Protein AF-A0A1D6FF46-F1 (afdb_monomer)

InterPro domains:
  IPR001394 Peptidase C19, ubiquitin carboxyl-terminal hydrolase [PF00443] (35-174)
  IPR018200 Ubiquitin specific protease, conserved site [PS00972] (36-51)
  IPR028889 Ubiquitin specific protease UPS, catalytic domain [PS50235] (35-270)
  IPR038765 Papain-like cysteine peptidase superfamily [SSF54001] (31-264)
  IPR050185 Ubiquitin carboxyl-terminal hydrolase [PTHR21646] (29-244)

pLDDT: mean 86.03, std 15.08, range [31.55, 98.06]

Sequence (270 aa):
MTTAERELDANTNYDWNRIQESGKDAELLFGPGYTGLANLGNSCYMASIMQVMFSIHPFISRYFEKQSLKAAFATAPADPTVDLNMQLTKLAHGLLSGKYSAPAKEGQEGIRSRMFKSVITANHPEFSSMRQQDVLEFFLHLIDRVEKANPGDRELNPFSGFKFVVEERVQCPSGKVSYNKRSDNVLSLSIPLHEATNKEQLEAFNEKKAAMNLDGKEVSNEDIVRPRVPLEACLSSFSGPEEIPDFYSTALNSKTTVTKYAQFELYNLG

Radius of gyration: 24.19 Å; Cα contacts (8 Å, |Δi|>4): 338; chains: 1; bounding box: 65×64×61 Å

Structure (mmCIF, N/CA/C/O backbone):
data_AF-A0A1D6FF46-F1
#
_entry.id   AF-A0A1D6FF46-F1
#
loop_
_atom_site.group_PDB
_atom_site.id
_atom_site.type_symbol
_atom_site.label_atom_id
_atom_site.label_alt_id
_atom_site.label_comp_id
_atom_site.label_asym_id
_atom_site.label_entity_id
_atom_site.label_seq_id
_atom_site.pdbx_PDB_ins_code
_atom_site.Cartn_x
_atom_site.Cartn_y
_atom_site.Cartn_z
_atom_site.occupancy
_atom_site.B_iso_or_equiv
_atom_site.auth_seq_id
_atom_site.auth_comp_id
_atom_site.auth_asym_id
_atom_site.auth_atom_id
_atom_site.pdbx_PDB_model_num
ATOM 1 N N . MET A 1 1 ? 4.895 35.510 -7.489 1.00 46.78 1 MET A N 1
ATOM 2 C CA . MET A 1 1 ? 4.835 34.073 -7.185 1.00 46.78 1 MET A CA 1
ATOM 3 C C . MET A 1 1 ? 3.396 33.618 -7.356 1.00 46.78 1 MET A C 1
ATOM 5 O O . MET A 1 1 ? 2.524 34.129 -6.659 1.00 46.78 1 MET A O 1
ATOM 9 N N . THR A 1 2 ? 3.130 32.783 -8.352 1.00 51.66 2 THR A N 1
ATOM 10 C CA . THR A 1 2 ? 1.790 32.255 -8.651 1.00 51.66 2 THR A CA 1
ATOM 11 C C . THR A 1 2 ? 1.391 31.187 -7.625 1.00 51.66 2 THR A C 1
ATOM 13 O O . THR A 1 2 ? 2.240 30.644 -6.920 1.00 51.66 2 THR A O 1
ATOM 16 N N . THR A 1 3 ? 0.099 30.877 -7.503 1.00 58.59 3 THR A N 1
ATOM 17 C CA . THR A 1 3 ? -0.383 29.782 -6.638 1.00 58.59 3 THR A CA 1
ATOM 18 C C . THR A 1 3 ? 0.251 28.443 -7.013 1.00 58.59 3 THR A C 1
ATOM 20 O O . THR A 1 3 ? 0.643 27.699 -6.125 1.00 58.59 3 THR A O 1
ATOM 23 N N . ALA A 1 4 ? 0.466 28.197 -8.307 1.00 46.75 4 ALA A N 1
ATOM 24 C CA . ALA A 1 4 ? 1.165 27.015 -8.803 1.00 46.75 4 ALA A CA 1
ATOM 25 C C . ALA A 1 4 ? 2.644 26.974 -8.381 1.00 46.75 4 ALA A C 1
ATOM 27 O O . ALA A 1 4 ? 3.143 25.918 -8.013 1.00 46.75 4 ALA A O 1
ATOM 28 N N . GLU A 1 5 ? 3.344 28.113 -8.386 1.00 44.88 5 GLU A N 1
ATOM 29 C CA . GLU A 1 5 ? 4.721 28.193 -7.876 1.00 44.88 5 GLU A CA 1
ATOM 30 C C . GLU A 1 5 ? 4.771 27.953 -6.366 1.00 44.88 5 GLU A C 1
ATOM 32 O O . GLU A 1 5 ? 5.649 27.240 -5.908 1.00 44.88 5 GLU A O 1
ATOM 37 N N . ARG A 1 6 ? 3.804 28.469 -5.596 1.00 46.47 6 ARG A N 1
ATOM 38 C CA . ARG A 1 6 ? 3.704 28.197 -4.152 1.00 46.47 6 ARG A CA 1
ATOM 39 C C . ARG A 1 6 ? 3.364 26.745 -3.840 1.00 46.47 6 ARG A C 1
ATOM 41 O O . ARG A 1 6 ? 3.891 26.213 -2.878 1.00 46.47 6 ARG A O 1
ATOM 48 N N . GLU A 1 7 ? 2.506 26.108 -4.628 1.00 53.62 7 GLU A N 1
ATOM 49 C CA . GLU A 1 7 ? 2.178 24.685 -4.482 1.00 53.62 7 GLU A CA 1
ATOM 50 C C . GLU A 1 7 ? 3.349 23.789 -4.889 1.00 53.62 7 GLU A C 1
ATOM 52 O O . GLU A 1 7 ? 3.578 22.761 -4.258 1.00 53.62 7 GLU A O 1
ATOM 57 N N . LEU A 1 8 ? 4.111 24.177 -5.916 1.00 46.38 8 LEU A N 1
ATOM 58 C CA . LEU A 1 8 ? 5.320 23.472 -6.329 1.00 46.38 8 LEU A CA 1
ATOM 59 C C . LEU A 1 8 ? 6.426 23.627 -5.282 1.00 46.38 8 LEU A C 1
ATOM 61 O O . LEU A 1 8 ? 7.057 22.640 -4.927 1.00 46.38 8 LEU A O 1
ATOM 65 N N . ASP A 1 9 ? 6.634 24.837 -4.767 1.00 47.09 9 ASP A N 1
ATOM 66 C CA . ASP A 1 9 ? 7.648 25.144 -3.756 1.00 47.09 9 ASP A CA 1
ATOM 67 C C . ASP A 1 9 ? 7.274 24.546 -2.392 1.00 47.09 9 ASP A C 1
ATOM 69 O O . ASP A 1 9 ? 8.129 23.988 -1.711 1.00 47.09 9 ASP A O 1
ATOM 73 N N . ALA A 1 10 ? 5.980 24.529 -2.045 1.00 50.00 10 ALA A N 1
ATOM 74 C CA . ALA A 1 10 ? 5.463 23.748 -0.928 1.00 50.00 10 ALA A CA 1
ATOM 75 C C . ALA A 1 10 ? 5.705 22.256 -1.174 1.00 50.00 10 ALA A C 1
ATOM 77 O O . ALA A 1 10 ? 6.407 21.639 -0.400 1.00 50.00 10 ALA A O 1
ATOM 78 N N . ASN A 1 11 ? 5.256 21.653 -2.272 1.00 54.03 11 ASN A N 1
ATOM 79 C CA . ASN A 1 11 ? 5.486 20.221 -2.508 1.00 54.03 11 ASN A CA 1
ATOM 80 C C . ASN A 1 11 ? 6.970 19.826 -2.593 1.00 54.03 11 ASN A C 1
ATOM 82 O O . ASN A 1 11 ? 7.316 18.700 -2.251 1.00 54.03 11 ASN A O 1
ATOM 86 N N . THR A 1 12 ? 7.840 20.721 -3.063 1.00 46.19 12 THR A N 1
ATOM 87 C CA . THR A 1 12 ? 9.276 20.451 -3.178 1.00 46.19 12 THR A CA 1
ATOM 88 C C . THR A 1 12 ? 9.952 20.631 -1.819 1.00 46.19 12 THR A C 1
ATOM 90 O O . THR A 1 12 ? 10.581 19.703 -1.338 1.00 46.19 12 THR A O 1
ATOM 93 N N . ASN A 1 13 ? 9.770 21.754 -1.124 1.00 48.06 13 ASN A N 1
ATOM 94 C CA . ASN A 1 13 ? 10.490 22.020 0.130 1.00 48.06 13 ASN A CA 1
ATOM 95 C C . ASN A 1 13 ? 9.806 21.444 1.386 1.00 48.06 13 ASN A C 1
ATOM 97 O O . ASN A 1 13 ? 10.479 21.188 2.384 1.00 48.06 13 ASN A O 1
ATOM 101 N N . TYR A 1 14 ? 8.487 21.227 1.362 1.00 46.53 14 TYR A N 1
ATOM 102 C CA . TYR A 1 14 ? 7.709 20.713 2.501 1.00 46.53 14 TYR A CA 1
ATOM 103 C C . TYR A 1 14 ? 7.874 19.199 2.698 1.00 46.53 14 TYR A C 1
ATOM 105 O O . TYR A 1 14 ? 7.753 18.729 3.827 1.00 46.53 14 TYR A O 1
ATOM 113 N N . ASP A 1 15 ? 8.163 18.436 1.633 1.00 45.50 15 ASP A N 1
ATOM 114 C CA . ASP A 1 15 ? 8.245 16.967 1.703 1.00 45.50 15 ASP A CA 1
ATOM 115 C C . ASP A 1 15 ? 9.682 16.464 1.949 1.00 45.50 15 ASP A C 1
ATOM 117 O O . ASP A 1 15 ? 9.884 15.527 2.722 1.00 45.50 15 ASP A O 1
ATOM 121 N N . TRP A 1 16 ? 10.716 17.125 1.406 1.00 43.84 16 TRP A N 1
ATOM 122 C CA . TRP A 1 16 ? 12.105 16.666 1.586 1.00 43.84 16 TRP A CA 1
ATOM 123 C C . TRP A 1 16 ? 12.614 16.816 3.027 1.00 43.84 16 TRP A C 1
ATOM 125 O O . TRP A 1 16 ? 13.153 15.857 3.570 1.00 43.84 16 TRP A O 1
ATOM 135 N N . ASN A 1 17 ? 12.341 17.944 3.696 1.00 40.72 17 ASN A N 1
ATOM 136 C CA . ASN A 1 17 ? 12.717 18.156 5.107 1.00 40.72 17 ASN A CA 1
ATOM 137 C C . ASN A 1 17 ? 11.888 17.325 6.105 1.00 40.72 17 ASN A C 1
ATOM 139 O O . ASN A 1 17 ? 12.236 17.246 7.281 1.00 40.72 17 ASN A O 1
ATOM 143 N N . ARG A 1 18 ? 10.759 16.757 5.659 1.00 43.69 18 ARG A N 1
ATOM 144 C CA . ARG A 1 18 ? 9.858 15.929 6.473 1.00 43.69 18 ARG A CA 1
ATOM 145 C C . ARG A 1 18 ? 10.169 14.433 6.339 1.00 43.69 18 ARG A C 1
ATOM 147 O O . ARG A 1 18 ? 9.869 13.680 7.263 1.00 43.69 18 ARG A O 1
ATOM 154 N N . ILE A 1 19 ? 10.729 14.012 5.200 1.00 47.72 19 ILE A N 1
ATOM 155 C CA . ILE A 1 19 ? 11.130 12.623 4.918 1.00 47.72 19 ILE A CA 1
ATOM 156 C C . ILE A 1 19 ? 12.598 12.379 5.282 1.00 47.72 19 ILE A C 1
ATOM 158 O O . ILE A 1 19 ? 12.918 11.318 5.816 1.00 47.72 19 ILE A O 1
ATOM 162 N N . GLN A 1 20 ? 13.492 13.338 5.029 1.00 45.88 20 GLN A N 1
ATOM 163 C CA . GLN A 1 20 ? 14.827 13.298 5.618 1.00 45.88 20 GLN A CA 1
ATOM 164 C C . GLN A 1 20 ? 14.702 13.651 7.097 1.00 45.88 20 GLN A C 1
ATOM 166 O O . GLN A 1 20 ? 14.022 14.612 7.451 1.00 45.88 20 GLN A O 1
ATOM 171 N N . GLU A 1 21 ? 15.332 12.857 7.965 1.00 48.97 21 GLU A N 1
ATOM 172 C CA . GLU A 1 21 ? 15.517 13.218 9.368 1.00 48.97 21 GLU A CA 1
ATOM 173 C C . GLU A 1 21 ? 16.024 14.663 9.412 1.00 48.97 21 GLU A C 1
ATOM 175 O O . GLU A 1 21 ? 17.097 14.952 8.882 1.00 48.97 21 GLU A O 1
ATOM 180 N N . SER A 1 22 ? 15.223 15.577 9.963 1.00 46.44 22 SER A N 1
ATOM 181 C CA . SER A 1 22 ? 15.509 17.011 9.981 1.00 46.44 22 SER A CA 1
ATOM 182 C C . SER A 1 22 ? 16.970 17.261 10.378 1.00 46.44 22 SER A C 1
ATOM 184 O O . SER A 1 22 ? 17.361 16.973 11.511 1.00 46.44 22 SER A O 1
ATOM 186 N N . GLY A 1 23 ? 17.777 17.763 9.438 1.00 51.84 23 GLY A N 1
ATOM 187 C CA . GLY A 1 23 ? 19.180 18.113 9.671 1.00 51.84 23 GLY A CA 1
ATOM 188 C C . GLY A 1 23 ? 20.222 17.006 9.458 1.00 51.84 23 GLY A C 1
ATOM 189 O O . GLY A 1 23 ? 21.372 17.220 9.841 1.00 51.84 23 GLY A O 1
ATOM 190 N N . LYS A 1 24 ? 19.880 15.853 8.861 1.00 55.72 24 LYS A N 1
ATOM 191 C CA . LYS A 1 24 ? 20.880 14.856 8.438 1.00 55.72 24 LYS A CA 1
ATOM 192 C C . LYS A 1 24 ? 20.961 14.723 6.920 1.00 55.72 24 LYS A C 1
ATOM 194 O O . LYS A 1 24 ? 19.973 14.401 6.263 1.00 55.72 24 LYS A O 1
ATOM 199 N N . ASP A 1 25 ? 22.170 14.883 6.390 1.00 59.81 25 ASP A N 1
ATOM 200 C CA . ASP A 1 25 ? 22.493 14.505 5.017 1.00 59.81 25 ASP A CA 1
ATOM 201 C C . ASP A 1 25 ? 22.392 12.979 4.894 1.00 59.81 25 ASP A C 1
ATOM 203 O O . ASP A 1 25 ? 23.188 12.236 5.472 1.00 59.81 25 ASP A O 1
ATOM 207 N N . ALA A 1 26 ? 21.370 12.498 4.186 1.00 65.88 26 ALA A N 1
ATOM 208 C CA . ALA A 1 26 ? 21.217 11.075 3.916 1.00 65.88 26 ALA A CA 1
ATOM 209 C C . ALA A 1 26 ? 22.346 10.587 2.994 1.00 65.88 26 ALA A C 1
ATOM 211 O O . ALA A 1 26 ? 22.684 11.243 2.006 1.00 65.88 26 ALA A O 1
ATOM 212 N N . GLU A 1 27 ? 22.906 9.414 3.291 1.00 78.50 27 GLU A N 1
ATOM 213 C CA . GLU A 1 27 ? 23.877 8.778 2.404 1.00 78.50 27 GLU A CA 1
ATOM 214 C C . GLU A 1 27 ? 23.197 8.396 1.082 1.00 78.50 27 GLU A C 1
ATOM 216 O O . GLU A 1 27 ? 22.172 7.710 1.060 1.00 78.50 27 GLU A O 1
ATOM 221 N N . LEU A 1 28 ? 23.761 8.861 -0.035 1.00 82.44 28 LEU A N 1
ATOM 222 C CA . LEU A 1 28 ? 23.238 8.552 -1.361 1.00 82.44 28 LEU A CA 1
ATOM 223 C C . LEU A 1 28 ? 23.534 7.091 -1.709 1.00 82.44 28 LEU A C 1
ATOM 225 O O . LEU A 1 28 ? 24.691 6.703 -1.875 1.00 82.44 28 LEU A O 1
ATOM 229 N N . LEU A 1 29 ? 22.475 6.298 -1.860 1.00 87.94 29 LEU A N 1
ATOM 230 C CA . LEU A 1 29 ? 22.564 4.905 -2.284 1.00 87.94 29 LEU A CA 1
ATOM 231 C C . LEU A 1 29 ? 22.423 4.788 -3.801 1.00 87.94 29 LEU A C 1
ATOM 233 O O . LEU A 1 29 ? 21.605 5.466 -4.422 1.00 87.94 29 LEU A O 1
ATOM 237 N N . PHE A 1 30 ? 23.214 3.889 -4.383 1.00 91.00 30 PHE A N 1
ATOM 238 C CA . PHE A 1 30 ? 23.264 3.643 -5.819 1.00 91.00 30 PHE A CA 1
ATOM 239 C C . PHE A 1 30 ? 23.241 2.145 -6.122 1.00 91.00 30 PHE A C 1
ATOM 241 O O . PHE A 1 30 ? 23.673 1.322 -5.316 1.00 91.00 30 PHE A O 1
ATOM 248 N N . GLY A 1 31 ? 22.791 1.793 -7.323 1.00 92.19 31 GLY A N 1
ATOM 249 C CA . GLY A 1 31 ? 22.826 0.432 -7.850 1.00 92.19 31 GLY A CA 1
ATOM 250 C C . GLY A 1 31 ? 21.460 -0.263 -7.934 1.00 92.19 31 GLY A C 1
ATOM 251 O O . GLY A 1 31 ? 20.410 0.386 -7.880 1.00 92.19 31 GLY A O 1
ATOM 252 N N . PRO A 1 32 ? 21.459 -1.590 -8.154 1.00 95.19 32 PRO A N 1
ATOM 253 C CA . PRO A 1 32 ? 20.243 -2.390 -8.299 1.00 95.19 32 PRO A CA 1
ATOM 254 C C . PRO A 1 32 ? 19.281 -2.212 -7.121 1.00 95.19 32 PRO A C 1
ATOM 256 O O . PRO A 1 32 ? 19.686 -2.339 -5.972 1.00 95.19 32 PRO A O 1
ATOM 259 N N . GLY A 1 33 ? 18.013 -1.906 -7.406 1.00 94.75 33 GLY A N 1
ATOM 260 C CA . GLY A 1 33 ? 16.979 -1.697 -6.384 1.00 94.75 33 GLY A CA 1
ATOM 261 C C . GLY A 1 33 ? 16.985 -0.319 -5.715 1.00 94.75 33 GLY A C 1
ATOM 262 O O . GLY A 1 33 ? 16.015 0.027 -5.053 1.00 94.75 33 GLY A O 1
ATOM 263 N N . TYR A 1 34 ? 18.004 0.509 -5.949 1.00 93.88 34 TYR A N 1
ATOM 264 C CA . TYR A 1 34 ? 18.117 1.853 -5.372 1.00 93.88 34 TYR A CA 1
ATOM 265 C C . TYR A 1 34 ? 17.726 2.940 -6.366 1.00 93.88 34 TYR A C 1
ATOM 267 O O . TYR A 1 34 ? 18.359 3.989 -6.422 1.00 93.88 34 TYR A O 1
ATOM 275 N N . THR A 1 35 ? 16.734 2.689 -7.224 1.00 95.06 35 THR A N 1
ATOM 276 C CA . THR A 1 35 ? 16.311 3.692 -8.203 1.00 95.06 35 THR A CA 1
ATOM 277 C C . THR A 1 35 ? 15.163 4.550 -7.694 1.00 95.06 35 THR A C 1
ATOM 279 O O . THR A 1 35 ? 14.065 4.044 -7.474 1.00 95.06 35 THR A O 1
ATOM 282 N N . GLY A 1 36 ? 15.383 5.861 -7.577 1.00 92.94 36 GLY A N 1
ATOM 283 C CA . GLY A 1 36 ? 14.339 6.831 -7.245 1.00 92.94 36 GLY A CA 1
ATOM 284 C C . GLY A 1 36 ? 13.240 6.962 -8.312 1.00 92.94 36 GLY A C 1
ATOM 285 O O . GLY A 1 36 ? 13.446 6.698 -9.500 1.00 92.94 36 GLY A O 1
ATOM 286 N N . LEU A 1 37 ? 12.060 7.427 -7.890 1.00 94.00 37 LEU A N 1
ATOM 287 C CA . LEU A 1 37 ? 10.947 7.781 -8.775 1.00 94.00 37 LEU A CA 1
ATOM 288 C C . LEU A 1 37 ? 10.750 9.293 -8.771 1.00 94.00 37 LEU A C 1
ATOM 290 O O . LEU A 1 37 ? 10.471 9.886 -7.732 1.00 94.00 37 LEU A O 1
ATOM 294 N N . ALA A 1 38 ? 10.865 9.909 -9.945 1.00 91.12 38 ALA A N 1
ATOM 295 C CA . ALA A 1 38 ? 10.670 11.344 -10.086 1.00 91.12 38 ALA A CA 1
ATOM 296 C C . ALA A 1 38 ? 9.192 11.714 -9.876 1.00 91.12 38 ALA A C 1
ATOM 298 O O . ALA A 1 38 ? 8.300 11.079 -10.448 1.00 91.12 38 ALA A O 1
ATOM 299 N N . ASN A 1 39 ? 8.930 12.775 -9.107 1.00 89.06 39 ASN A N 1
ATOM 300 C CA . ASN A 1 39 ? 7.577 13.290 -8.899 1.00 89.06 39 ASN A CA 1
ATOM 301 C C . ASN A 1 39 ? 6.975 13.792 -10.229 1.00 89.06 39 ASN A C 1
ATOM 303 O O . ASN A 1 39 ? 7.592 14.562 -10.964 1.00 89.06 39 ASN A O 1
ATOM 307 N N . LEU A 1 40 ? 5.755 13.354 -10.545 1.00 86.94 40 LEU A N 1
ATOM 308 C CA . LEU A 1 40 ? 5.014 13.674 -11.772 1.00 86.94 40 LEU A CA 1
ATOM 309 C C . LEU A 1 40 ? 3.831 14.624 -11.508 1.00 86.94 40 LEU A C 1
ATOM 311 O O . LEU A 1 40 ? 2.856 14.609 -12.265 1.00 86.94 40 LEU A O 1
ATOM 315 N N . GLY A 1 41 ? 3.899 15.395 -10.420 1.00 83.00 41 GLY A N 1
ATOM 316 C CA . GLY A 1 41 ? 2.804 16.210 -9.898 1.00 83.00 41 GLY A CA 1
ATOM 317 C C . GLY A 1 41 ? 1.921 15.386 -8.963 1.00 83.00 41 GLY A C 1
ATOM 318 O O . GLY A 1 41 ? 1.167 14.526 -9.428 1.00 83.00 41 GLY A O 1
ATOM 319 N N . ASN A 1 42 ? 2.062 15.634 -7.655 1.00 84.44 42 ASN A N 1
ATOM 320 C CA . ASN A 1 42 ? 1.352 14.950 -6.568 1.00 84.44 42 ASN A CA 1
ATOM 321 C C . ASN A 1 42 ? 1.374 13.412 -6.669 1.00 84.44 42 ASN A C 1
ATOM 323 O O . ASN A 1 42 ? 0.417 12.757 -6.281 1.00 84.44 42 ASN A O 1
ATOM 327 N N . SER A 1 43 ? 2.447 12.811 -7.199 1.00 88.56 43 SER A N 1
ATOM 328 C CA . SER A 1 43 ? 2.520 11.360 -7.438 1.00 88.56 43 SER A CA 1
ATOM 329 C C . SER A 1 43 ? 3.267 10.584 -6.350 1.00 88.56 43 SER A C 1
ATOM 331 O O . SER A 1 43 ? 3.679 9.450 -6.597 1.00 88.56 43 SER A O 1
ATOM 333 N N . CYS A 1 44 ? 3.492 11.182 -5.177 1.00 90.56 44 CYS A N 1
ATOM 334 C CA . CYS A 1 44 ? 4.220 10.547 -4.077 1.00 90.56 44 CYS A CA 1
ATOM 335 C C . CYS A 1 44 ? 3.519 9.271 -3.590 1.00 90.56 44 CYS A C 1
ATOM 337 O O . CYS A 1 44 ? 4.184 8.253 -3.455 1.00 90.56 44 CYS A O 1
ATOM 339 N N . TYR A 1 45 ? 2.185 9.270 -3.469 1.00 90.50 45 TYR A N 1
ATOM 340 C CA . TYR A 1 45 ? 1.404 8.087 -3.075 1.00 90.50 45 TYR A CA 1
ATOM 341 C C . TYR A 1 45 ? 1.696 6.860 -3.958 1.00 90.50 45 TYR A C 1
ATOM 343 O O . TYR A 1 45 ? 1.916 5.751 -3.471 1.00 90.50 45 TYR A O 1
ATOM 351 N N . MET A 1 46 ? 1.773 7.082 -5.272 1.00 93.50 46 MET A N 1
ATOM 352 C CA . MET A 1 46 ? 2.087 6.060 -6.264 1.00 93.50 46 MET A CA 1
ATOM 353 C C . MET A 1 46 ? 3.548 5.640 -6.166 1.00 93.50 46 MET A C 1
ATOM 355 O O . MET A 1 46 ? 3.841 4.450 -6.192 1.00 93.50 46 MET A O 1
ATOM 359 N N . ALA A 1 47 ? 4.467 6.602 -6.050 1.00 94.06 47 ALA A N 1
ATOM 360 C CA . ALA A 1 47 ? 5.887 6.306 -5.919 1.00 94.06 47 ALA A CA 1
ATOM 361 C C . ALA A 1 47 ? 6.163 5.442 -4.680 1.00 94.06 47 ALA A C 1
ATOM 363 O O . ALA A 1 47 ? 6.821 4.413 -4.805 1.00 94.06 47 ALA A O 1
ATOM 364 N N . SER A 1 48 ? 5.596 5.799 -3.524 1.00 94.00 48 SER A N 1
ATOM 365 C CA . SER A 1 48 ? 5.734 5.053 -2.271 1.00 94.00 48 SER A CA 1
ATOM 366 C C . SER A 1 48 ? 5.228 3.616 -2.400 1.00 94.00 48 SER A C 1
ATOM 368 O O . SER A 1 48 ? 5.959 2.687 -2.063 1.00 94.00 48 SER A O 1
ATOM 370 N N . ILE A 1 49 ? 4.028 3.405 -2.955 1.00 96.19 49 ILE A N 1
ATOM 371 C CA . ILE A 1 49 ? 3.498 2.047 -3.158 1.00 96.19 49 ILE A CA 1
ATOM 372 C C . ILE A 1 49 ? 4.344 1.261 -4.150 1.00 96.19 49 ILE A C 1
ATOM 374 O O . ILE A 1 49 ? 4.690 0.118 -3.868 1.00 96.19 49 ILE A O 1
ATOM 378 N N . MET A 1 50 ? 4.728 1.849 -5.285 1.00 97.44 50 MET A N 1
ATOM 379 C CA . MET A 1 50 ? 5.502 1.115 -6.287 1.00 97.44 50 MET A CA 1
ATOM 380 C C . MET A 1 50 ? 6.904 0.739 -5.790 1.00 97.44 50 MET A C 1
ATOM 382 O O . MET A 1 50 ? 7.367 -0.348 -6.128 1.00 97.44 50 MET A O 1
ATOM 386 N N . GLN A 1 51 ? 7.553 1.569 -4.962 1.00 96.50 51 GLN A N 1
ATOM 387 C CA . GLN A 1 51 ? 8.819 1.197 -4.313 1.00 96.50 51 GLN A CA 1
ATOM 388 C C . GLN A 1 51 ? 8.646 -0.018 -3.389 1.00 96.50 51 GLN A C 1
ATOM 390 O O . GLN A 1 51 ? 9.432 -0.963 -3.458 1.00 96.50 51 GLN A O 1
ATOM 395 N N . VAL A 1 52 ? 7.585 -0.046 -2.569 1.00 96.88 52 VAL A N 1
ATOM 396 C CA . VAL A 1 52 ? 7.294 -1.189 -1.683 1.00 96.88 52 VAL A CA 1
ATOM 397 C C . VAL A 1 52 ? 6.952 -2.441 -2.494 1.00 96.88 52 VAL A C 1
ATOM 399 O O . VAL A 1 52 ? 7.497 -3.511 -2.233 1.00 96.88 52 VAL A O 1
ATOM 402 N N . MET A 1 53 ? 6.099 -2.319 -3.516 1.00 96.81 53 MET A N 1
ATOM 403 C CA . MET A 1 53 ? 5.710 -3.448 -4.366 1.00 96.81 53 MET A CA 1
ATOM 404 C C . MET A 1 53 ? 6.920 -4.055 -5.078 1.00 96.81 53 MET A C 1
ATOM 406 O O . MET A 1 53 ? 7.078 -5.267 -5.073 1.00 96.81 53 MET A O 1
ATOM 410 N N . PHE A 1 54 ? 7.836 -3.255 -5.628 1.00 97.44 54 PHE A N 1
ATOM 411 C CA . PHE A 1 54 ? 9.048 -3.795 -6.256 1.00 97.44 54 PHE A CA 1
ATOM 412 C C . PHE A 1 54 ? 10.155 -4.188 -5.272 1.00 97.44 54 PHE A C 1
ATOM 414 O O . PHE A 1 54 ? 11.200 -4.653 -5.711 1.00 97.44 54 PHE A O 1
ATOM 421 N N . SER A 1 55 ? 9.913 -4.092 -3.964 1.00 96.38 55 SER A N 1
ATOM 422 C CA . SER A 1 55 ? 10.795 -4.644 -2.928 1.00 96.38 55 SER A CA 1
ATOM 423 C C . SER A 1 55 ? 10.368 -6.040 -2.452 1.00 96.38 55 SER A C 1
ATOM 425 O O . SER A 1 55 ? 11.115 -6.693 -1.728 1.00 96.38 55 SER A O 1
ATOM 427 N N . ILE A 1 56 ? 9.184 -6.527 -2.852 1.00 94.69 56 ILE A N 1
ATOM 428 C CA . ILE A 1 56 ? 8.690 -7.858 -2.472 1.00 94.69 56 ILE A CA 1
ATOM 429 C C . ILE A 1 56 ? 8.905 -8.893 -3.582 1.00 94.69 56 ILE A C 1
ATOM 431 O O . ILE A 1 56 ? 8.713 -8.628 -4.773 1.00 94.69 56 ILE A O 1
ATOM 435 N N . HIS A 1 57 ? 9.255 -10.119 -3.183 1.00 94.19 57 HIS A N 1
ATOM 436 C CA . HIS A 1 57 ? 9.618 -11.194 -4.110 1.00 94.19 57 HIS A CA 1
ATOM 437 C C . HIS A 1 57 ? 8.558 -11.468 -5.200 1.00 94.19 57 HIS A C 1
ATOM 439 O O . HIS A 1 57 ? 8.959 -11.584 -6.360 1.00 94.19 57 HIS A O 1
ATOM 445 N N . PRO A 1 58 ? 7.237 -11.545 -4.930 1.00 93.69 58 PRO A N 1
ATOM 446 C CA . PRO A 1 58 ? 6.262 -11.870 -5.977 1.00 93.69 58 PRO A CA 1
ATOM 447 C C . PRO A 1 58 ? 6.291 -10.904 -7.170 1.00 93.69 58 PRO A C 1
ATOM 449 O O . PRO A 1 58 ? 6.277 -11.335 -8.323 1.00 93.69 58 PRO A O 1
ATOM 452 N N . PHE A 1 59 ? 6.406 -9.601 -6.909 1.00 95.75 59 PHE A N 1
ATOM 453 C CA . PHE A 1 59 ? 6.501 -8.572 -7.948 1.00 95.75 59 PHE A CA 1
ATOM 454 C C . PHE A 1 59 ? 7.833 -8.622 -8.691 1.00 95.75 59 PHE A C 1
ATOM 456 O O . PHE A 1 59 ? 7.845 -8.563 -9.923 1.00 95.75 59 PHE A O 1
ATOM 463 N N . ILE A 1 60 ? 8.940 -8.764 -7.954 1.00 96.12 60 ILE A N 1
ATOM 464 C CA . ILE A 1 60 ? 10.281 -8.907 -8.534 1.00 96.12 60 ILE A CA 1
ATOM 465 C C . ILE A 1 60 ? 10.305 -10.119 -9.474 1.00 96.12 60 ILE A C 1
ATOM 467 O O . ILE A 1 60 ? 10.678 -10.008 -10.643 1.00 96.12 60 ILE A O 1
ATOM 471 N N . SER A 1 61 ? 9.812 -11.265 -9.012 1.00 94.88 61 SER A N 1
ATOM 472 C CA . SER A 1 61 ? 9.831 -12.491 -9.801 1.00 94.88 61 SER A CA 1
ATOM 473 C C . SER A 1 61 ? 8.971 -12.374 -11.053 1.00 94.88 61 SER A C 1
ATOM 475 O O . SER A 1 61 ? 9.424 -12.692 -12.151 1.00 94.88 61 SER A O 1
ATOM 477 N N . ARG A 1 62 ? 7.746 -11.853 -10.916 1.00 93.69 62 ARG A N 1
ATOM 478 C CA . ARG A 1 62 ? 6.787 -11.741 -12.021 1.00 93.69 62 ARG A CA 1
ATOM 479 C C . ARG A 1 62 ? 7.224 -10.765 -13.111 1.00 93.69 62 ARG A C 1
ATOM 481 O O . ARG A 1 62 ? 7.056 -11.076 -14.292 1.00 93.69 62 ARG A O 1
ATOM 488 N N . TYR A 1 63 ? 7.707 -9.582 -12.733 1.00 96.12 63 TYR A N 1
ATOM 489 C CA . TYR A 1 6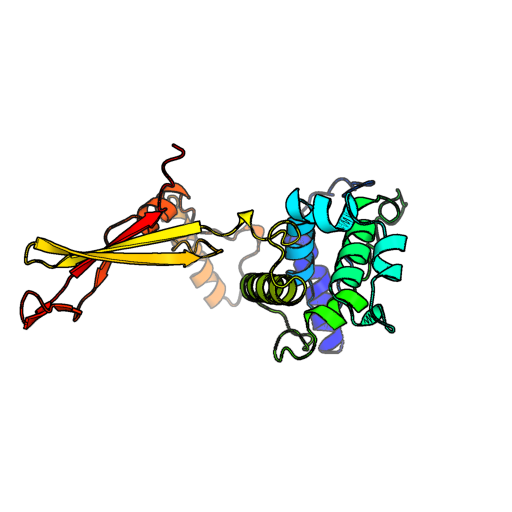3 ? 7.916 -8.471 -13.668 1.00 96.12 63 TYR A CA 1
ATOM 490 C C . TYR A 1 63 ? 9.386 -8.196 -13.999 1.00 96.12 63 TYR A C 1
ATOM 492 O O . TYR A 1 63 ? 9.638 -7.435 -14.932 1.00 96.12 63 TYR A O 1
ATOM 500 N N . PHE A 1 64 ? 10.341 -8.801 -13.286 1.00 96.75 64 PHE A N 1
ATOM 501 C CA . PHE A 1 64 ? 11.774 -8.610 -13.525 1.00 96.75 64 PHE A CA 1
ATOM 502 C C . PHE A 1 64 ? 12.510 -9.920 -13.837 1.00 96.75 64 PHE A C 1
ATOM 504 O O . PHE A 1 64 ? 13.097 -10.028 -14.911 1.00 96.75 64 PHE A O 1
ATOM 511 N N . GLU A 1 65 ? 12.444 -10.930 -12.961 1.00 95.75 65 GLU A N 1
ATOM 512 C CA . GLU A 1 65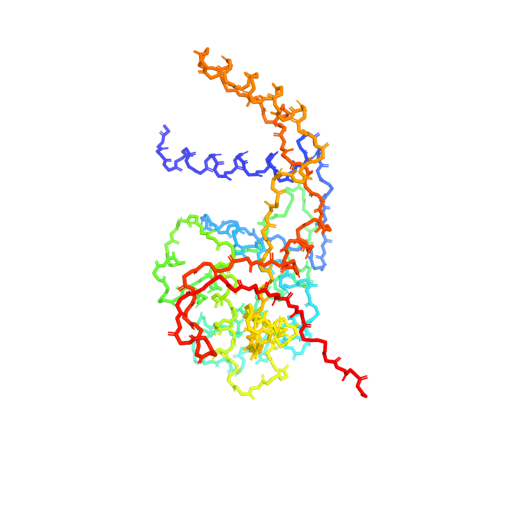 ? 13.228 -12.172 -13.118 1.00 95.75 65 GLU A CA 1
ATOM 513 C C . GLU A 1 65 ? 12.675 -13.094 -14.212 1.00 95.75 65 GLU A C 1
ATOM 515 O O . GLU A 1 65 ? 13.402 -13.514 -15.111 1.00 95.75 65 GLU A O 1
ATOM 520 N N . LYS A 1 66 ? 11.372 -13.405 -14.155 1.00 93.81 66 LYS A N 1
ATOM 521 C CA . LYS A 1 66 ? 10.704 -14.314 -15.104 1.00 93.81 66 LYS A CA 1
ATOM 522 C C . LYS A 1 66 ? 10.299 -13.621 -16.404 1.00 93.81 66 LYS A C 1
ATOM 524 O O . LYS A 1 66 ? 9.926 -14.286 -17.367 1.00 93.81 66 LYS A O 1
ATOM 529 N N . GLN A 1 67 ? 10.362 -12.291 -16.444 1.00 92.75 67 GLN A N 1
ATOM 530 C CA . GLN A 1 67 ? 9.883 -11.490 -17.563 1.00 92.75 67 GLN A CA 1
ATOM 531 C C . GLN A 1 67 ? 10.958 -10.506 -18.034 1.00 92.75 67 GLN A C 1
ATOM 533 O O . GLN A 1 67 ? 11.203 -9.464 -17.425 1.00 92.75 67 GLN A O 1
ATOM 538 N N . SER A 1 68 ? 11.561 -10.801 -19.188 1.00 96.00 68 SER A N 1
ATOM 539 C CA . SER A 1 68 ? 12.438 -9.842 -19.867 1.00 96.00 68 SER A CA 1
ATOM 540 C C . SER A 1 68 ? 11.631 -8.763 -20.598 1.00 96.00 68 SER A C 1
ATOM 542 O O . SER A 1 68 ? 10.525 -9.022 -21.082 1.00 96.00 68 SER A O 1
ATOM 544 N N . LEU A 1 69 ? 12.222 -7.573 -20.768 1.00 95.12 69 LEU A N 1
ATOM 545 C CA . LEU A 1 69 ? 11.630 -6.485 -21.561 1.00 95.12 69 LEU A CA 1
ATOM 546 C C . LEU A 1 69 ? 11.302 -6.916 -22.996 1.00 95.12 69 LEU A C 1
ATOM 548 O O . LEU A 1 69 ? 10.250 -6.564 -23.518 1.00 95.12 69 LEU A O 1
ATOM 552 N N . LYS A 1 70 ? 12.187 -7.702 -23.627 1.00 95.75 70 LYS A N 1
ATOM 553 C CA . LYS A 1 70 ? 11.990 -8.195 -24.998 1.00 95.75 70 LYS A CA 1
ATOM 554 C C . LYS A 1 70 ? 10.789 -9.136 -25.084 1.00 95.75 70 LYS A C 1
ATOM 556 O O . LYS A 1 70 ? 9.993 -9.008 -26.007 1.00 95.75 70 LYS A O 1
ATOM 561 N N . ALA A 1 71 ? 10.663 -10.060 -24.131 1.00 94.44 71 ALA A N 1
ATOM 562 C CA . ALA A 1 71 ? 9.536 -10.985 -24.086 1.00 94.44 71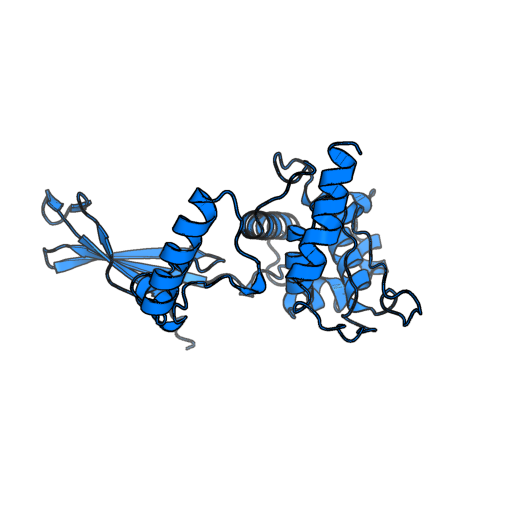 ALA A CA 1
ATOM 563 C C . ALA A 1 71 ? 8.219 -10.246 -23.814 1.00 94.44 71 ALA A C 1
ATOM 565 O O . ALA A 1 71 ? 7.253 -10.481 -24.527 1.00 94.44 71 ALA A O 1
ATOM 566 N N . ALA A 1 72 ? 8.201 -9.310 -22.855 1.00 93.62 72 ALA A N 1
ATOM 567 C CA . ALA A 1 72 ? 7.001 -8.531 -22.539 1.00 93.62 72 ALA A CA 1
ATOM 568 C C . ALA A 1 72 ? 6.531 -7.693 -23.735 1.00 93.62 72 ALA A C 1
ATOM 570 O O . ALA A 1 72 ? 5.347 -7.676 -24.053 1.00 93.62 72 ALA A O 1
ATOM 571 N N . PHE A 1 73 ? 7.469 -7.058 -24.444 1.00 94.31 73 PHE A N 1
ATOM 572 C CA . PHE A 1 73 ? 7.163 -6.281 -25.642 1.00 94.31 73 PHE A CA 1
ATOM 573 C C . PHE A 1 73 ? 6.612 -7.151 -26.779 1.00 94.31 73 PHE A C 1
ATOM 575 O O . PHE A 1 73 ? 5.711 -6.723 -27.488 1.00 94.31 73 PHE A O 1
ATOM 582 N N . ALA A 1 74 ? 7.127 -8.372 -26.949 1.00 94.44 74 ALA A N 1
ATOM 583 C CA . ALA A 1 74 ? 6.653 -9.295 -27.981 1.00 94.44 74 ALA A CA 1
ATOM 584 C C . ALA A 1 74 ? 5.239 -9.839 -27.706 1.00 94.44 74 ALA A C 1
ATOM 586 O O . ALA A 1 74 ? 4.531 -10.178 -28.649 1.00 94.44 74 ALA A O 1
ATOM 587 N N . THR A 1 75 ? 4.839 -9.940 -26.434 1.00 90.19 75 THR A N 1
ATOM 588 C CA . THR A 1 75 ? 3.499 -10.397 -26.023 1.00 90.19 75 THR A CA 1
ATOM 589 C C . THR A 1 75 ? 2.482 -9.268 -25.879 1.00 90.19 75 THR A C 1
ATOM 591 O O . THR A 1 75 ? 1.290 -9.539 -25.755 1.00 90.19 75 THR A O 1
ATOM 594 N N . ALA A 1 76 ? 2.940 -8.017 -25.843 1.00 91.25 76 ALA A N 1
ATOM 595 C CA . ALA A 1 76 ? 2.075 -6.858 -25.708 1.00 91.25 76 ALA A CA 1
ATOM 596 C C . ALA A 1 76 ? 1.143 -6.710 -26.932 1.00 91.25 76 ALA A C 1
ATOM 598 O O . ALA A 1 76 ? 1.485 -7.149 -28.035 1.00 91.25 76 ALA A O 1
ATOM 599 N N . PRO A 1 77 ? -0.031 -6.073 -26.768 1.00 90.06 77 PRO A N 1
ATOM 600 C CA . PRO A 1 77 ? -0.869 -5.670 -27.892 1.00 90.06 77 PRO A CA 1
ATOM 601 C C . PRO A 1 77 ? -0.115 -4.726 -28.843 1.00 90.06 77 PRO A C 1
ATOM 603 O O . PRO A 1 77 ? 0.966 -4.229 -28.532 1.00 90.06 77 PRO A O 1
ATOM 606 N N . ALA A 1 78 ? -0.725 -4.438 -30.000 1.00 89.19 78 ALA A N 1
ATOM 607 C CA . ALA A 1 78 ? -0.128 -3.598 -31.044 1.00 89.19 78 ALA A CA 1
ATOM 608 C C . ALA A 1 78 ? 0.415 -2.253 -30.521 1.00 89.19 78 ALA A C 1
ATOM 610 O O . ALA A 1 78 ? 1.430 -1.770 -31.019 1.00 89.19 78 ALA A O 1
ATOM 611 N N . ASP A 1 79 ? -0.234 -1.683 -29.501 1.00 91.44 79 ASP A N 1
ATOM 612 C CA . ASP A 1 79 ? 0.296 -0.561 -28.734 1.00 91.44 79 ASP A CA 1
ATOM 613 C C . ASP A 1 79 ? 0.735 -1.009 -27.318 1.00 91.44 79 ASP A C 1
ATOM 615 O O . ASP A 1 79 ? -0.102 -1.175 -26.428 1.00 91.44 79 ASP A O 1
ATOM 619 N N . PRO A 1 80 ? 2.045 -1.170 -27.055 1.00 92.12 80 PRO A N 1
ATOM 620 C CA . PRO A 1 80 ? 2.559 -1.548 -25.738 1.00 92.12 80 PRO A CA 1
ATOM 621 C C . PRO A 1 80 ? 2.445 -0.423 -24.699 1.00 92.12 80 PRO A C 1
ATOM 623 O O . PRO A 1 80 ? 2.678 -0.649 -23.509 1.00 92.12 80 PRO A O 1
ATOM 626 N N . THR A 1 81 ? 2.130 0.808 -25.118 1.00 91.88 81 THR A N 1
ATOM 627 C CA . THR A 1 81 ? 1.987 1.946 -24.202 1.00 91.88 81 THR A CA 1
ATOM 628 C C . THR A 1 81 ? 0.695 1.897 -23.403 1.00 91.88 81 THR A C 1
ATOM 630 O O . THR A 1 81 ? 0.653 2.512 -22.343 1.00 91.88 81 THR A O 1
ATOM 633 N N . VAL A 1 82 ? -0.304 1.132 -23.860 1.00 92.19 82 VAL A N 1
ATOM 634 C CA . VAL A 1 82 ? -1.589 0.934 -23.171 1.00 92.19 82 VAL A CA 1
ATOM 635 C C . VAL A 1 82 ? -1.668 -0.380 -22.384 1.00 92.19 82 VAL A C 1
ATOM 637 O O . VAL A 1 82 ? -2.663 -0.626 -21.705 1.00 92.19 82 VAL A O 1
ATOM 640 N N . ASP A 1 83 ? -0.628 -1.217 -22.443 1.00 94.50 83 ASP A N 1
ATOM 641 C CA . ASP A 1 83 ? -0.583 -2.500 -21.740 1.00 94.50 83 ASP A CA 1
ATOM 642 C C . ASP A 1 83 ? 0.016 -2.379 -20.335 1.00 94.50 83 ASP A C 1
ATOM 644 O O . ASP A 1 83 ? 1.182 -2.013 -20.155 1.00 94.50 83 ASP A O 1
ATOM 648 N N . LEU A 1 84 ? -0.780 -2.730 -19.323 1.00 95.06 84 LEU A N 1
ATOM 649 C CA . LEU A 1 84 ? -0.370 -2.633 -17.926 1.00 95.06 84 LEU A CA 1
ATOM 650 C C . LEU A 1 84 ? 0.799 -3.569 -17.610 1.00 95.06 84 LEU A C 1
ATOM 652 O O . LEU A 1 84 ? 1.724 -3.151 -16.914 1.00 95.06 84 LEU A O 1
ATOM 656 N N . ASN A 1 85 ? 0.791 -4.797 -18.134 1.00 94.75 85 ASN A N 1
ATOM 657 C CA . ASN A 1 85 ? 1.851 -5.769 -17.863 1.00 94.75 85 ASN A CA 1
ATOM 658 C C . ASN A 1 85 ? 3.190 -5.283 -18.434 1.00 94.75 85 ASN A C 1
ATOM 660 O O . ASN A 1 85 ? 4.193 -5.273 -17.720 1.00 94.75 85 ASN A O 1
ATOM 664 N N . MET A 1 86 ? 3.201 -4.777 -19.669 1.00 96.00 86 MET A N 1
ATOM 665 C CA . MET A 1 86 ? 4.382 -4.154 -20.261 1.00 96.00 86 MET A CA 1
ATOM 666 C C . MET A 1 86 ? 4.864 -2.938 -19.462 1.00 96.00 86 MET A C 1
ATOM 668 O O . MET A 1 86 ? 6.067 -2.802 -19.224 1.00 96.00 86 MET A O 1
ATOM 672 N N . GLN A 1 87 ? 3.962 -2.053 -19.020 1.00 97.44 87 GLN A N 1
ATOM 673 C CA . GLN A 1 87 ? 4.364 -0.885 -18.228 1.00 97.44 87 GLN A CA 1
ATOM 674 C C . GLN A 1 87 ? 4.890 -1.264 -16.835 1.00 97.44 87 GLN A C 1
ATOM 676 O O . GLN A 1 87 ? 5.852 -0.646 -16.378 1.00 97.44 87 GLN A O 1
ATOM 681 N N . LEU A 1 88 ? 4.335 -2.294 -16.189 1.00 97.31 88 LEU A N 1
ATOM 682 C CA . LEU A 1 88 ? 4.844 -2.832 -14.924 1.00 97.31 88 LEU A CA 1
ATOM 683 C C . LEU A 1 88 ? 6.212 -3.499 -15.100 1.00 97.31 88 LEU A C 1
ATOM 685 O O . LEU A 1 88 ? 7.118 -3.205 -14.326 1.00 97.31 88 LEU A O 1
ATOM 689 N N . THR A 1 89 ? 6.420 -4.302 -16.149 1.00 97.44 89 THR A N 1
ATOM 690 C CA . THR A 1 89 ? 7.745 -4.857 -16.484 1.00 97.44 89 THR A CA 1
ATOM 691 C C . THR A 1 89 ? 8.755 -3.751 -16.778 1.00 97.44 89 THR A C 1
ATOM 693 O O . THR A 1 89 ? 9.869 -3.766 -16.255 1.00 97.44 89 THR A O 1
ATOM 696 N N . LYS A 1 90 ? 8.378 -2.742 -17.570 1.00 97.94 90 LYS A N 1
ATOM 697 C CA . LYS A 1 90 ? 9.236 -1.583 -17.845 1.00 97.94 90 LYS A CA 1
ATOM 698 C C . LYS A 1 90 ? 9.637 -0.862 -16.561 1.00 97.94 90 LYS A C 1
ATOM 700 O O . LYS A 1 90 ? 10.805 -0.508 -16.404 1.00 97.94 90 LYS A O 1
ATOM 705 N N . LEU A 1 91 ? 8.680 -0.647 -15.662 1.00 98.00 91 LEU A N 1
ATOM 706 C CA . LEU A 1 91 ? 8.918 -0.007 -14.376 1.00 98.00 91 LEU A CA 1
ATOM 707 C C . LEU A 1 91 ? 9.834 -0.861 -13.487 1.00 98.00 91 LEU A C 1
ATOM 709 O O . LEU A 1 91 ? 10.804 -0.328 -12.960 1.00 98.00 91 LEU A O 1
ATOM 713 N N . ALA A 1 92 ? 9.600 -2.173 -13.407 1.00 98.06 92 ALA A N 1
ATOM 714 C CA . ALA A 1 92 ? 10.420 -3.118 -12.649 1.00 98.06 92 ALA A CA 1
ATOM 715 C C . ALA A 1 92 ? 11.886 -3.088 -13.097 1.00 98.06 92 ALA A C 1
ATOM 717 O O . ALA A 1 92 ? 12.786 -2.903 -12.285 1.00 98.06 92 ALA A O 1
ATOM 718 N N . HIS A 1 93 ? 12.139 -3.188 -14.406 1.00 98.00 93 HIS A N 1
ATOM 719 C CA . HIS A 1 93 ? 13.494 -3.090 -14.962 1.00 98.00 93 HIS A CA 1
ATOM 720 C C . HIS A 1 93 ? 14.111 -1.709 -14.728 1.00 98.00 93 HIS A C 1
ATOM 722 O O . HIS A 1 93 ? 15.309 -1.608 -14.467 1.00 98.00 93 HIS A O 1
ATOM 728 N N . GLY A 1 94 ? 13.305 -0.647 -14.784 1.00 96.88 94 GLY A N 1
ATOM 729 C CA . GLY A 1 94 ? 13.733 0.700 -14.419 1.00 96.88 94 GLY A CA 1
ATOM 730 C C . GLY A 1 94 ? 14.216 0.787 -12.972 1.00 96.88 94 GLY A C 1
ATOM 731 O O . GLY A 1 94 ? 15.260 1.378 -12.722 1.00 96.88 94 GLY A O 1
ATOM 732 N N . LEU A 1 95 ? 13.493 0.161 -12.043 1.00 97.44 95 LEU A N 1
ATOM 733 C CA . LEU A 1 95 ? 13.787 0.232 -10.615 1.00 97.44 95 LEU A CA 1
ATOM 734 C C . LEU A 1 95 ? 14.938 -0.689 -10.187 1.00 97.44 95 LEU A C 1
ATOM 736 O O . LEU A 1 95 ? 15.837 -0.284 -9.448 1.00 97.44 95 LEU A O 1
ATOM 740 N N . LEU A 1 96 ? 14.924 -1.924 -10.685 1.00 97.75 96 LEU A N 1
ATOM 741 C CA . LEU A 1 96 ? 15.709 -3.031 -10.142 1.00 97.75 96 LEU A CA 1
ATOM 742 C C . LEU A 1 96 ? 17.036 -3.262 -10.865 1.00 97.75 96 LEU A C 1
ATOM 744 O O . LEU A 1 96 ? 17.961 -3.798 -10.269 1.00 97.75 96 LEU A O 1
ATOM 748 N N . SER A 1 97 ? 17.182 -2.834 -12.122 1.00 96.19 97 SER A N 1
ATOM 749 C CA . SER A 1 97 ? 18.395 -3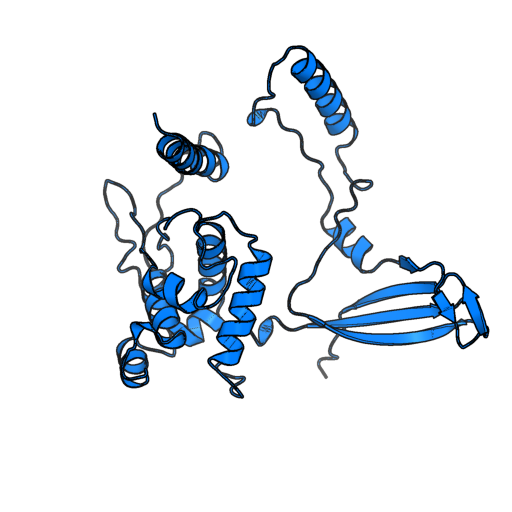.133 -12.906 1.00 96.19 97 SER A CA 1
ATOM 750 C C . SER A 1 97 ? 19.654 -2.387 -12.453 1.00 96.19 97 SER A C 1
ATOM 752 O O . SER A 1 97 ? 20.756 -2.763 -12.840 1.00 96.19 97 SER A O 1
ATOM 754 N N . GLY A 1 98 ? 19.506 -1.282 -11.715 1.00 93.56 98 GLY A N 1
ATOM 755 C CA . GLY A 1 98 ? 20.606 -0.379 -11.354 1.00 93.56 98 GLY A CA 1
ATOM 756 C C . GLY A 1 98 ? 21.063 0.551 -12.482 1.00 93.56 98 GLY A C 1
ATOM 757 O O . GLY A 1 98 ? 21.802 1.498 -12.228 1.00 93.56 98 GLY A O 1
ATOM 758 N N . LYS A 1 99 ? 20.566 0.369 -13.716 1.00 92.19 99 LYS A N 1
ATOM 759 C CA . LYS A 1 99 ? 20.914 1.208 -14.879 1.00 92.19 99 LYS A CA 1
ATOM 760 C C . LYS A 1 99 ? 20.632 2.698 -14.655 1.00 92.19 99 LYS A C 1
ATOM 762 O O . LYS A 1 99 ? 21.318 3.544 -15.220 1.00 92.19 99 LYS A O 1
ATOM 767 N N . TYR A 1 100 ? 19.605 3.003 -13.868 1.00 91.00 100 TYR A N 1
ATOM 768 C CA . TYR A 1 100 ? 19.150 4.366 -13.597 1.00 91.00 100 TYR A CA 1
ATOM 769 C C . TYR A 1 100 ? 19.620 4.899 -12.244 1.00 91.00 100 TYR A C 1
ATOM 771 O O . TYR A 1 100 ? 19.272 6.023 -11.898 1.00 91.00 100 TYR A O 1
ATOM 779 N N . SER A 1 101 ? 20.406 4.120 -11.500 1.00 91.44 101 SER A N 1
ATOM 780 C CA . SER A 1 101 ? 20.954 4.470 -10.189 1.00 91.44 101 SER A CA 1
ATOM 781 C C . SER A 1 101 ? 22.481 4.384 -10.221 1.00 91.44 101 SER A C 1
ATOM 783 O O . SER A 1 101 ? 23.108 3.670 -9.446 1.00 91.44 101 SER A O 1
ATOM 785 N N . ALA A 1 102 ? 23.091 5.060 -11.197 1.00 85.94 102 ALA A N 1
ATOM 786 C CA . ALA A 1 102 ? 24.542 5.182 -11.283 1.00 85.94 102 ALA A CA 1
ATOM 787 C C . ALA A 1 102 ? 25.026 6.369 -10.428 1.00 85.94 102 ALA A C 1
ATOM 789 O O . ALA A 1 102 ? 24.330 7.388 -10.390 1.00 85.94 102 ALA A O 1
ATOM 790 N N . PRO A 1 103 ? 26.211 6.284 -9.793 1.00 82.88 103 PRO A N 1
ATOM 791 C CA . PRO A 1 103 ? 26.775 7.395 -9.036 1.00 82.88 103 PRO A CA 1
ATOM 792 C C . PRO A 1 103 ? 26.929 8.648 -9.904 1.00 82.88 103 PRO A C 1
ATOM 794 O O . PRO A 1 103 ? 27.617 8.626 -10.927 1.00 82.88 103 PRO A O 1
ATOM 797 N N . ALA A 1 104 ? 26.313 9.749 -9.483 1.00 75.00 104 ALA A N 1
ATOM 798 C CA . ALA A 1 104 ? 26.428 11.048 -10.133 1.00 75.00 104 ALA A CA 1
ATOM 799 C C . ALA A 1 104 ? 26.674 12.140 -9.087 1.00 75.00 104 ALA A C 1
ATOM 801 O O . ALA A 1 104 ? 26.181 12.065 -7.963 1.00 75.00 104 ALA A O 1
ATOM 802 N N . LYS A 1 105 ? 27.448 13.167 -9.464 1.00 65.19 105 LYS A N 1
ATOM 803 C CA . LYS A 1 105 ? 27.824 14.276 -8.567 1.00 65.19 105 LYS A CA 1
ATOM 804 C C . LYS A 1 105 ? 26.623 15.087 -8.065 1.00 65.19 105 LYS A C 1
ATOM 806 O O . LYS A 1 105 ? 26.726 15.716 -7.023 1.00 65.19 105 LYS A O 1
ATOM 811 N N . GLU A 1 106 ? 25.519 15.065 -8.806 1.00 66.38 106 GLU A N 1
ATOM 812 C CA . GLU A 1 106 ? 24.295 15.833 -8.536 1.00 66.38 106 GLU A CA 1
ATOM 813 C C . GLU A 1 106 ? 23.177 14.964 -7.922 1.00 66.38 106 GLU A C 1
ATOM 815 O O . GLU A 1 106 ? 22.033 15.396 -7.825 1.00 66.38 106 GLU A O 1
ATOM 820 N N . GLY A 1 107 ? 23.495 13.733 -7.499 1.00 70.31 107 GLY A N 1
ATOM 821 C CA . GLY A 1 107 ? 22.515 12.770 -6.993 1.00 70.31 107 GLY A CA 1
ATOM 822 C C . GLY A 1 107 ? 21.780 12.018 -8.106 1.00 70.31 107 GLY A C 1
ATOM 823 O O . GLY A 1 107 ? 22.239 11.947 -9.245 1.00 70.31 107 GLY A O 1
ATOM 824 N N . GLN A 1 108 ? 20.645 11.406 -7.766 1.00 73.38 108 GLN A N 1
ATOM 825 C CA . GLN A 1 108 ? 19.855 10.605 -8.698 1.00 73.38 108 GLN A CA 1
ATOM 826 C C . GLN A 1 108 ? 18.554 11.325 -9.096 1.00 73.38 108 GLN A C 1
ATOM 828 O O . GLN A 1 108 ? 17.671 11.501 -8.264 1.00 73.38 108 GLN A O 1
ATOM 833 N N . GLU A 1 109 ? 18.376 11.652 -10.385 1.00 78.12 109 GLU A N 1
ATOM 834 C CA . GLU A 1 109 ? 17.118 12.245 -10.898 1.00 78.12 109 GLU A CA 1
ATOM 835 C C . GLU A 1 109 ? 15.899 11.306 -10.778 1.00 78.12 109 GLU A C 1
ATOM 837 O O . GLU A 1 109 ? 14.751 11.755 -10.742 1.00 78.12 109 GLU A O 1
ATOM 842 N N . GLY A 1 110 ? 16.145 9.995 -10.751 1.00 86.62 110 GLY A N 1
ATOM 843 C CA . GLY A 1 110 ? 15.117 8.961 -10.745 1.00 86.62 110 GLY A CA 1
ATOM 844 C C . GLY A 1 110 ? 14.428 8.779 -12.100 1.00 86.62 110 GLY A C 1
ATOM 845 O O . GLY A 1 110 ? 14.602 9.544 -13.051 1.00 86.62 110 GLY A O 1
ATOM 846 N N . ILE A 1 111 ? 13.623 7.725 -12.219 1.00 94.62 111 ILE A N 1
ATOM 847 C CA . ILE A 1 111 ? 12.880 7.441 -13.454 1.00 94.62 111 ILE A CA 1
ATOM 848 C C . ILE A 1 111 ? 11.521 8.148 -13.457 1.00 94.62 111 ILE A C 1
ATOM 850 O O . ILE A 1 111 ? 10.822 8.220 -12.447 1.00 94.62 111 ILE A O 1
ATOM 854 N N . ARG A 1 112 ? 11.109 8.644 -14.629 1.00 94.56 112 ARG A N 1
ATOM 855 C CA . ARG A 1 112 ? 9.797 9.277 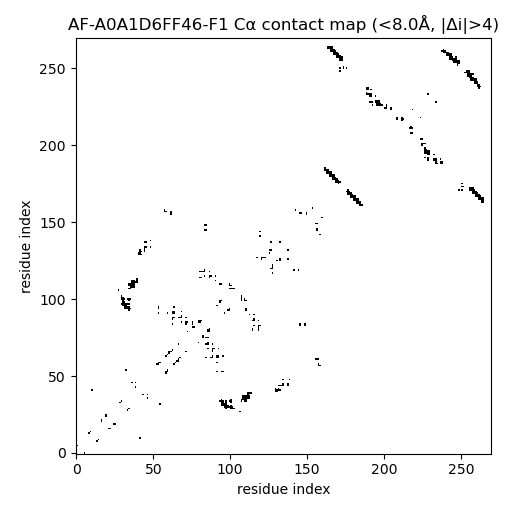-14.845 1.00 94.56 112 ARG A CA 1
ATOM 856 C C . ARG A 1 112 ? 8.801 8.255 -15.395 1.00 94.56 112 ARG A C 1
ATOM 858 O O . ARG A 1 112 ? 8.762 7.995 -16.598 1.00 94.56 112 ARG A O 1
ATOM 865 N N . SER A 1 113 ? 7.948 7.705 -14.538 1.00 93.25 113 SER A N 1
ATOM 866 C CA . SER A 1 113 ? 6.988 6.635 -14.861 1.00 93.25 113 SER A CA 1
ATOM 867 C C . SER A 1 113 ? 5.691 7.121 -15.547 1.00 93.25 113 SER A C 1
ATOM 869 O O . SER A 1 113 ? 4.604 6.620 -15.273 1.00 93.25 113 SER A O 1
ATOM 871 N N . ARG A 1 114 ? 5.777 8.082 -16.485 1.00 93.38 114 ARG A N 1
ATOM 872 C CA . ARG A 1 114 ? 4.595 8.712 -17.127 1.00 93.38 114 ARG A CA 1
ATOM 873 C C . ARG A 1 114 ? 3.674 7.721 -17.844 1.00 93.38 114 ARG A C 1
ATOM 875 O O . ARG A 1 114 ? 2.461 7.830 -17.723 1.00 93.38 114 ARG A O 1
ATOM 882 N N . MET A 1 115 ? 4.247 6.762 -18.574 1.00 93.81 115 MET A N 1
ATOM 883 C CA . MET A 1 115 ? 3.462 5.750 -19.293 1.00 93.81 115 MET A CA 1
ATOM 884 C C . MET A 1 115 ? 2.731 4.821 -18.319 1.00 93.81 115 MET A C 1
ATOM 886 O O . MET A 1 115 ? 1.541 4.588 -18.483 1.00 93.81 115 MET A O 1
ATOM 890 N N . PHE A 1 116 ? 3.405 4.378 -17.253 1.00 95.94 116 PHE A N 1
ATOM 891 C CA . PHE A 1 116 ? 2.757 3.612 -16.191 1.00 95.94 116 PHE A CA 1
ATOM 892 C C . PHE A 1 116 ? 1.615 4.405 -15.547 1.00 95.94 116 PHE A C 1
ATOM 894 O O . PHE A 1 116 ? 0.501 3.890 -15.506 1.00 95.94 116 PHE A O 1
ATOM 901 N N . LYS A 1 117 ? 1.855 5.666 -15.140 1.00 94.00 117 LYS A N 1
ATOM 902 C CA . LYS A 1 117 ? 0.811 6.559 -14.603 1.00 94.00 117 LYS A CA 1
ATOM 903 C C . LYS A 1 117 ? -0.389 6.615 -15.551 1.00 94.00 117 LYS A C 1
ATOM 905 O O . LYS A 1 117 ? -1.504 6.388 -15.113 1.00 94.00 117 LYS A O 1
ATOM 910 N N . SER A 1 118 ? -0.166 6.831 -16.847 1.00 92.81 118 SER A N 1
ATOM 911 C CA . SER A 1 118 ? -1.251 6.907 -17.832 1.00 92.81 118 SER A CA 1
ATOM 912 C C . SER A 1 118 ? -2.103 5.636 -17.908 1.00 92.81 118 SER A C 1
ATOM 914 O O . SER A 1 118 ? -3.314 5.735 -18.071 1.00 92.81 118 SER A O 1
ATOM 916 N N . VAL A 1 119 ? -1.495 4.449 -17.819 1.00 94.62 119 VAL A N 1
ATOM 917 C CA . VAL A 1 119 ? -2.214 3.168 -17.952 1.00 94.62 119 VAL A CA 1
ATOM 918 C C . VAL A 1 119 ? -2.901 2.755 -16.660 1.00 94.62 119 VAL A C 1
ATOM 920 O O . VAL A 1 119 ? -4.030 2.250 -16.687 1.00 94.62 119 VAL A O 1
ATOM 923 N N . ILE A 1 120 ? -2.229 2.946 -15.522 1.00 94.38 120 ILE A N 1
ATOM 924 C CA . ILE A 1 120 ? -2.793 2.555 -14.234 1.00 94.38 120 ILE A CA 1
ATOM 925 C C . ILE A 1 120 ? -3.978 3.448 -13.881 1.00 94.38 120 ILE A C 1
ATOM 927 O O . ILE A 1 120 ? -4.970 2.933 -13.385 1.00 94.38 120 ILE A O 1
ATOM 931 N N . THR A 1 121 ? -3.940 4.743 -14.209 1.00 90.75 121 THR A N 1
ATOM 932 C CA . THR A 1 121 ? -5.019 5.689 -13.882 1.00 90.75 121 THR A CA 1
ATOM 933 C C . THR A 1 121 ? -6.069 5.850 -14.982 1.00 90.75 121 THR A C 1
ATOM 935 O O . THR A 1 121 ? -7.029 6.605 -14.809 1.00 90.75 121 THR A O 1
ATOM 938 N N . ALA A 1 122 ? -5.922 5.137 -16.105 1.00 88.00 122 ALA A N 1
ATOM 939 C CA . ALA A 1 122 ? -6.857 5.198 -17.222 1.00 88.00 122 ALA A CA 1
ATOM 940 C C . ALA A 1 122 ? -8.296 4.921 -16.756 1.00 88.00 122 ALA A C 1
ATOM 942 O O . ALA A 1 122 ? -8.570 3.899 -16.126 1.00 88.00 122 ALA A O 1
ATOM 943 N N . ASN A 1 123 ? -9.213 5.828 -17.104 1.00 80.75 123 ASN A N 1
ATOM 944 C CA . ASN A 1 123 ? -10.636 5.787 -16.751 1.00 80.75 123 ASN A CA 1
ATOM 945 C C . ASN A 1 123 ? -10.952 5.846 -15.240 1.00 80.75 123 ASN A C 1
ATOM 947 O O . ASN A 1 123 ? -12.086 5.564 -14.861 1.00 80.75 123 ASN A O 1
ATOM 951 N N . HIS A 1 124 ? -9.999 6.238 -14.382 1.00 83.75 124 HIS A N 1
ATOM 952 C CA . HIS A 1 124 ? -10.260 6.462 -12.958 1.00 83.75 124 HIS A CA 1
ATOM 953 C C . HIS A 1 124 ? -10.512 7.955 -12.666 1.00 83.75 124 HIS A C 1
ATOM 955 O O . HIS A 1 124 ? -9.610 8.770 -12.891 1.00 83.75 124 HIS A O 1
ATOM 961 N N . PRO A 1 125 ? -11.688 8.350 -12.139 1.00 79.31 125 PRO A N 1
ATOM 962 C CA . PRO A 1 125 ? -12.028 9.759 -11.909 1.00 79.31 125 PRO A CA 1
ATOM 963 C C . PRO A 1 125 ? -11.020 10.497 -11.020 1.00 79.31 125 PRO A C 1
ATOM 965 O O . PRO A 1 125 ? -10.631 11.619 -11.330 1.00 79.31 125 PRO A O 1
ATOM 968 N N . GLU A 1 126 ? -10.544 9.848 -9.954 1.00 76.00 126 GLU A N 1
ATOM 969 C CA . GLU A 1 126 ? -9.650 10.492 -8.982 1.00 76.00 126 GLU A CA 1
ATOM 970 C C . GLU A 1 126 ? -8.176 10.461 -9.409 1.00 76.00 126 GLU A C 1
ATOM 972 O O . GLU A 1 126 ? -7.537 11.511 -9.524 1.00 76.00 126 GLU A O 1
ATOM 977 N N . PHE A 1 127 ? -7.641 9.285 -9.757 1.00 81.31 127 PHE A N 1
ATOM 978 C CA . PHE A 1 127 ? -6.239 9.139 -10.163 1.00 81.31 127 PHE A CA 1
ATOM 979 C C . PHE A 1 127 ? -5.890 9.738 -11.535 1.00 81.31 127 PHE A C 1
ATOM 981 O O . PHE A 1 127 ? -4.710 9.914 -11.842 1.00 81.31 127 PHE A O 1
ATOM 988 N N . SER A 1 128 ? -6.877 10.063 -12.377 1.00 78.88 128 SER A N 1
ATOM 989 C CA . SER A 1 128 ? -6.629 10.815 -13.619 1.00 78.88 128 SER A CA 1
ATOM 990 C C . SER A 1 128 ? -6.327 12.299 -13.362 1.00 78.88 128 SER A C 1
ATOM 992 O O . SER A 1 128 ? -5.762 12.976 -14.223 1.00 78.88 128 SER A O 1
ATOM 994 N N . SER A 1 129 ? -6.659 12.803 -12.168 1.00 77.38 129 SER A N 1
ATOM 995 C CA . SER A 1 129 ? -6.357 14.169 -11.746 1.00 77.38 129 SER A CA 1
ATOM 996 C C . SER A 1 129 ? -4.896 14.351 -11.302 1.00 77.38 129 SER A C 1
ATOM 998 O O . SER A 1 129 ? -4.154 13.399 -11.060 1.00 77.38 129 SER A O 1
ATOM 1000 N N . MET A 1 130 ? -4.476 15.611 -11.156 1.00 77.69 130 MET A N 1
ATOM 1001 C CA . MET A 1 130 ? -3.179 15.988 -10.573 1.00 77.69 130 MET A CA 1
ATOM 1002 C C . MET A 1 130 ? -3.272 16.300 -9.070 1.00 77.69 130 MET A C 1
ATOM 1004 O O . MET A 1 130 ? -2.432 17.029 -8.553 1.00 77.69 130 MET A O 1
ATOM 1008 N N . ARG A 1 131 ? -4.299 15.815 -8.361 1.00 82.00 131 ARG A N 1
ATOM 1009 C CA . ARG A 1 131 ? -4.480 16.063 -6.918 1.00 82.00 131 ARG A CA 1
ATOM 1010 C C . ARG A 1 131 ? -3.695 15.058 -6.070 1.00 82.00 131 ARG A C 1
ATOM 1012 O O . ARG A 1 131 ? -3.294 14.009 -6.569 1.00 82.00 131 ARG A O 1
ATOM 1019 N N . GLN A 1 132 ? -3.472 15.396 -4.800 1.00 84.06 132 GLN A N 1
ATOM 1020 C CA . GLN A 1 132 ? -3.028 14.424 -3.797 1.00 84.06 132 GLN A CA 1
ATOM 1021 C C . GLN A 1 132 ? -4.119 13.367 -3.600 1.00 84.06 132 GLN A C 1
ATOM 1023 O O . GLN A 1 132 ? -5.300 13.693 -3.705 1.00 84.06 132 GLN A O 1
ATOM 1028 N N . GLN A 1 133 ? -3.712 12.120 -3.368 1.00 88.19 133 GLN A N 1
ATOM 1029 C CA . GLN A 1 133 ? -4.610 10.970 -3.282 1.00 88.19 133 GLN A CA 1
ATOM 1030 C C . GLN A 1 133 ? -4.223 10.061 -2.124 1.00 88.19 133 GLN A C 1
ATOM 1032 O O . GLN A 1 133 ? -3.065 10.057 -1.689 1.00 88.19 133 GLN A O 1
ATOM 1037 N N . ASP A 1 134 ? -5.194 9.284 -1.658 1.00 90.75 134 ASP A N 1
ATOM 1038 C CA . ASP A 1 134 ? -4.980 8.288 -0.624 1.00 90.75 134 ASP A CA 1
ATOM 1039 C C . ASP A 1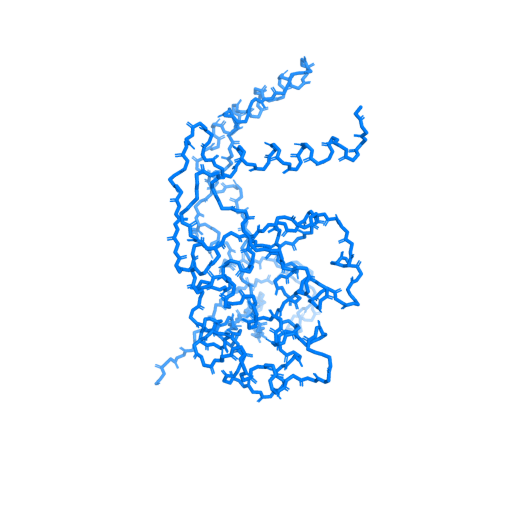 134 ? -4.168 7.091 -1.159 1.00 90.75 134 ASP A C 1
ATOM 1041 O O . ASP A 1 134 ? -4.385 6.567 -2.256 1.00 90.75 134 ASP A O 1
ATOM 1045 N N . VAL A 1 135 ? -3.177 6.677 -0.370 1.00 92.19 135 VAL A N 1
ATOM 1046 C CA . VAL A 1 135 ? -2.232 5.614 -0.728 1.00 92.19 135 VAL A CA 1
ATOM 1047 C C . VAL A 1 135 ? -2.905 4.240 -0.722 1.00 92.19 135 VAL A C 1
ATOM 1049 O O . VAL A 1 135 ? -2.607 3.402 -1.576 1.00 92.19 135 VAL A O 1
ATOM 1052 N N . LEU A 1 136 ? -3.802 4.003 0.237 1.00 93.44 136 LEU A N 1
ATOM 1053 C CA . LEU A 1 136 ? -4.538 2.754 0.376 1.00 93.44 136 LEU A CA 1
ATOM 1054 C C . LEU A 1 136 ? -5.543 2.597 -0.769 1.00 93.44 136 LEU A C 1
ATOM 1056 O O . LEU A 1 136 ? -5.633 1.516 -1.348 1.00 93.44 136 LEU A O 1
ATOM 1060 N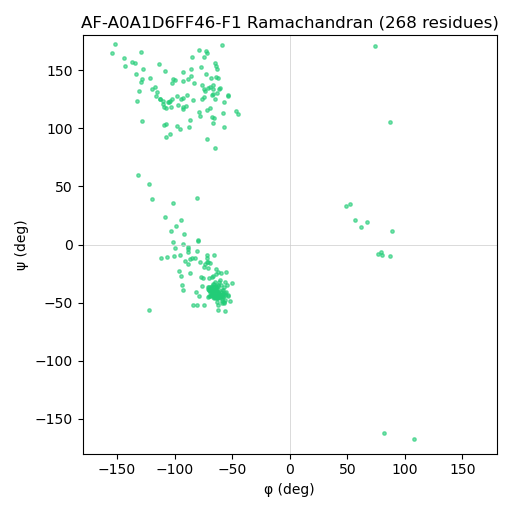 N . GLU A 1 137 ? -6.235 3.666 -1.160 1.00 93.56 137 GLU A N 1
ATOM 1061 C CA . GLU A 1 137 ? -7.126 3.633 -2.325 1.00 93.56 137 GLU A CA 1
ATOM 1062 C C . GLU A 1 137 ? -6.356 3.279 -3.605 1.00 93.56 137 GLU A C 1
ATOM 1064 O O . GLU A 1 137 ? -6.764 2.390 -4.358 1.00 93.56 137 GLU A O 1
ATOM 1069 N N . PHE A 1 138 ? -5.187 3.895 -3.820 1.00 95.06 138 PHE A N 1
ATOM 1070 C CA . PHE A 1 138 ? -4.335 3.550 -4.959 1.00 95.06 138 PHE A CA 1
ATOM 1071 C C . PHE A 1 138 ? -3.846 2.097 -4.903 1.00 95.06 138 PHE A C 1
ATOM 1073 O O . PHE A 1 138 ? -3.782 1.432 -5.937 1.00 95.06 138 PHE A O 1
ATOM 1080 N N . PHE A 1 139 ? -3.510 1.584 -3.718 1.00 95.44 139 PHE A N 1
ATOM 1081 C CA . PHE A 1 139 ? -3.109 0.189 -3.537 1.00 95.44 139 PHE A CA 1
ATOM 1082 C C . PHE A 1 139 ? -4.236 -0.789 -3.896 1.00 95.44 139 PHE A C 1
ATOM 1084 O O . PHE A 1 139 ? -4.006 -1.738 -4.646 1.00 95.44 139 PHE A O 1
ATOM 1091 N N . LEU A 1 140 ? -5.462 -0.539 -3.428 1.00 94.06 140 LEU A N 1
ATOM 1092 C CA . LEU A 1 140 ? -6.631 -1.356 -3.769 1.00 94.06 140 LEU A CA 1
ATOM 1093 C C . LEU A 1 140 ? -6.943 -1.296 -5.271 1.00 94.06 140 LEU A C 1
ATOM 1095 O O . LEU A 1 140 ? -7.217 -2.325 -5.891 1.00 94.06 140 LEU A O 1
ATOM 1099 N N . HIS A 1 141 ? -6.825 -0.114 -5.877 1.00 94.88 141 HIS A N 1
ATOM 1100 C CA . HIS A 1 141 ? -6.941 0.056 -7.324 1.00 94.88 141 HIS A CA 1
ATOM 1101 C C . HIS A 1 141 ? -5.848 -0.703 -8.087 1.00 94.88 141 HIS A C 1
ATOM 1103 O O . HIS A 1 141 ? -6.127 -1.356 -9.090 1.00 94.88 141 HIS A O 1
ATOM 1109 N N . LEU A 1 142 ? -4.603 -0.688 -7.603 1.00 95.38 142 LEU A N 1
ATOM 1110 C CA . LEU A 1 142 ? -3.507 -1.458 -8.192 1.00 95.38 142 LEU A CA 1
ATOM 1111 C C . LEU A 1 142 ? -3.790 -2.966 -8.153 1.00 95.38 142 LEU A C 1
ATOM 1113 O O . LEU A 1 142 ? -3.562 -3.633 -9.163 1.00 95.38 142 LEU A O 1
ATOM 1117 N N . ILE A 1 143 ? -4.312 -3.486 -7.034 1.00 93.62 143 ILE A N 1
ATOM 1118 C CA . ILE A 1 143 ? -4.748 -4.886 -6.923 1.00 93.62 143 ILE A CA 1
ATOM 1119 C C . ILE A 1 143 ? -5.777 -5.196 -8.009 1.00 93.62 143 ILE A C 1
ATOM 1121 O O . ILE A 1 143 ? -5.536 -6.070 -8.839 1.00 93.62 143 ILE A O 1
ATOM 1125 N N . ASP A 1 144 ? -6.877 -4.442 -8.060 1.00 92.44 144 ASP A N 1
ATOM 1126 C CA . ASP A 1 144 ? -7.960 -4.659 -9.027 1.00 92.44 144 ASP A CA 1
ATOM 1127 C C . ASP A 1 144 ? -7.455 -4.634 -10.481 1.00 92.44 144 ASP A C 1
ATOM 1129 O O . ASP A 1 144 ? -7.790 -5.502 -11.293 1.00 92.44 144 ASP A O 1
ATOM 1133 N N . ARG A 1 145 ? -6.587 -3.674 -10.819 1.00 93.81 145 ARG A N 1
ATOM 1134 C CA . ARG A 1 145 ? -6.029 -3.535 -12.171 1.00 93.81 145 ARG A CA 1
ATOM 1135 C C . ARG A 1 145 ? -5.103 -4.691 -12.541 1.00 93.81 145 ARG A C 1
ATOM 1137 O O . ARG A 1 145 ? -5.174 -5.169 -13.674 1.00 93.81 145 ARG A O 1
ATOM 1144 N N . VAL A 1 146 ? -4.260 -5.154 -11.619 1.00 93.25 146 VAL A N 1
ATOM 1145 C CA . VAL A 1 146 ? -3.358 -6.295 -11.855 1.00 93.25 146 VAL A CA 1
ATOM 1146 C C . VAL A 1 146 ? -4.135 -7.607 -11.950 1.00 93.25 146 VAL A C 1
ATOM 1148 O O . VAL A 1 146 ? -3.826 -8.419 -12.823 1.00 93.25 146 VAL A O 1
ATOM 1151 N N . GLU A 1 147 ? -5.165 -7.798 -11.122 1.00 90.56 147 GLU A N 1
ATOM 1152 C CA . GLU A 1 147 ? -6.049 -8.967 -11.192 1.00 90.56 147 GLU A CA 1
ATOM 1153 C C . GLU A 1 147 ? -6.798 -9.026 -12.528 1.00 90.56 147 GLU A C 1
ATOM 1155 O O . GLU A 1 147 ? -6.806 -10.065 -13.190 1.00 90.56 147 GLU A O 1
ATOM 1160 N N . LYS A 1 148 ? -7.357 -7.897 -12.983 1.00 90.38 148 LYS A N 1
ATOM 1161 C CA . LYS A 1 148 ? -8.031 -7.799 -14.289 1.00 90.38 148 LYS A CA 1
ATOM 1162 C C . LYS A 1 148 ? -7.088 -8.014 -15.472 1.00 90.38 148 LYS A C 1
ATOM 1164 O O . LYS A 1 148 ? -7.524 -8.528 -16.498 1.00 90.38 148 LYS A O 1
ATOM 1169 N N . ALA A 1 149 ? -5.818 -7.623 -15.348 1.00 89.00 149 ALA A N 1
ATOM 1170 C CA . ALA A 1 149 ? -4.811 -7.813 -16.394 1.00 89.00 149 ALA A CA 1
ATOM 1171 C C . ALA A 1 149 ? -4.268 -9.252 -16.475 1.00 89.00 149 ALA A C 1
ATOM 1173 O O . ALA A 1 149 ? -3.634 -9.602 -17.469 1.00 89.00 149 ALA A O 1
ATOM 1174 N N . ASN A 1 150 ? -4.499 -10.080 -15.450 1.00 83.25 150 ASN A N 1
ATOM 1175 C CA . ASN A 1 150 ? -4.029 -11.466 -15.377 1.00 83.25 150 ASN A CA 1
ATOM 1176 C C . ASN A 1 150 ? -5.179 -12.411 -14.949 1.00 83.25 150 ASN A C 1
ATOM 1178 O O . ASN A 1 150 ? -5.090 -13.067 -13.907 1.00 83.25 150 ASN A O 1
ATOM 1182 N N . PRO A 1 151 ? -6.290 -12.481 -15.714 1.00 76.00 151 PRO A N 1
ATOM 1183 C CA . PRO A 1 151 ? -7.464 -13.247 -15.314 1.00 76.00 151 PRO A CA 1
ATOM 1184 C C . PRO A 1 151 ? -7.168 -14.752 -15.314 1.00 76.00 151 PRO A C 1
ATOM 1186 O O . PRO A 1 151 ? -6.710 -15.308 -16.308 1.00 76.00 151 PRO A O 1
ATOM 1189 N N . GLY A 1 152 ? -7.474 -15.427 -14.204 1.00 67.44 152 GLY A N 1
ATOM 1190 C CA . GLY A 1 152 ? -7.422 -16.891 -14.106 1.00 67.44 152 GLY A CA 1
ATOM 1191 C C . GLY A 1 152 ? -6.033 -17.503 -13.896 1.00 67.44 152 GLY A C 1
ATOM 1192 O O . GLY A 1 152 ? -5.958 -18.698 -13.622 1.00 67.44 152 GLY A O 1
ATOM 1193 N N . ASP A 1 153 ? -4.957 -16.713 -13.937 1.00 73.88 153 ASP A N 1
ATOM 1194 C CA . ASP A 1 153 ? -3.597 -17.198 -13.698 1.00 73.88 153 ASP A CA 1
ATOM 1195 C C . ASP A 1 153 ? -3.104 -16.793 -12.301 1.00 73.88 153 ASP A C 1
ATOM 1197 O O . ASP A 1 153 ? -2.621 -15.682 -12.060 1.00 73.88 153 ASP A O 1
ATOM 1201 N N . ARG A 1 154 ? -3.262 -17.716 -11.346 1.00 70.44 154 ARG A N 1
ATOM 1202 C CA . ARG A 1 154 ? -2.825 -17.509 -9.958 1.00 70.44 154 ARG A CA 1
ATOM 1203 C C . ARG A 1 154 ? -1.306 -17.430 -9.824 1.00 70.44 154 ARG A C 1
ATOM 1205 O O . ARG A 1 154 ? -0.845 -16.767 -8.900 1.00 70.44 154 ARG A O 1
ATOM 1212 N N . GLU A 1 155 ? -0.548 -18.073 -10.712 1.00 72.94 155 GLU A N 1
ATOM 1213 C CA . GLU A 1 155 ? 0.918 -18.048 -10.659 1.00 72.94 155 GLU A CA 1
ATOM 1214 C C . GLU A 1 155 ? 1.479 -16.713 -11.152 1.00 72.94 155 GLU A C 1
ATOM 1216 O O . GLU A 1 155 ? 2.531 -16.267 -10.688 1.00 72.94 155 GLU A O 1
ATOM 1221 N N . LEU A 1 156 ? 0.761 -16.046 -12.060 1.00 75.94 156 LEU A N 1
ATOM 1222 C CA . LEU A 1 156 ? 1.136 -14.730 -12.571 1.00 75.94 156 LEU A CA 1
ATOM 1223 C C . LEU A 1 156 ? 0.640 -13.562 -11.715 1.00 75.94 156 LEU A C 1
ATOM 1225 O O . LEU A 1 156 ? 1.104 -12.441 -11.933 1.00 75.94 156 LEU A O 1
ATOM 1229 N N . ASN A 1 157 ? -0.270 -13.788 -10.762 1.00 86.50 157 ASN A N 1
ATOM 1230 C CA . ASN A 1 157 ? -0.785 -12.737 -9.890 1.00 86.50 157 ASN A CA 1
ATOM 1231 C C . ASN A 1 157 ? 0.119 -12.535 -8.653 1.00 86.50 157 ASN A C 1
ATOM 1233 O O . ASN A 1 157 ? 0.069 -13.341 -7.713 1.00 86.50 157 ASN A O 1
ATOM 1237 N N . PRO A 1 158 ? 0.892 -11.432 -8.584 1.00 91.06 158 PRO A N 1
ATOM 1238 C CA . PRO A 1 158 ? 1.802 -11.180 -7.470 1.00 91.06 158 PRO A CA 1
ATOM 1239 C C . PRO A 1 158 ? 1.075 -10.808 -6.166 1.00 91.06 158 PRO A C 1
ATOM 1241 O O . PRO A 1 158 ? 1.709 -10.762 -5.115 1.00 91.06 158 PRO A O 1
ATOM 1244 N N . PHE A 1 159 ? -0.242 -10.566 -6.212 1.00 91.12 159 PHE A N 1
ATOM 1245 C CA . PHE A 1 159 ? -1.066 -10.274 -5.037 1.00 91.12 159 PHE A CA 1
ATOM 1246 C C . PHE A 1 159 ? -1.643 -11.513 -4.349 1.00 91.12 159 PHE A C 1
ATOM 1248 O O . PHE A 1 159 ? -2.297 -11.394 -3.316 1.00 91.12 159 PHE A O 1
ATOM 1255 N N . SER A 1 160 ? -1.396 -12.712 -4.880 1.00 83.56 160 SER A N 1
ATOM 1256 C CA . SER A 1 160 ? -1.906 -13.962 -4.301 1.00 83.56 160 SER A CA 1
ATOM 1257 C C . SER A 1 160 ? -1.540 -14.141 -2.820 1.00 83.56 160 SER A C 1
ATOM 1259 O O . SER A 1 160 ? -2.368 -14.626 -2.054 1.00 83.56 160 SER A O 1
ATOM 1261 N N . GLY A 1 161 ? -0.352 -13.687 -2.403 1.00 83.69 161 GLY A N 1
ATOM 1262 C CA . GLY A 1 161 ? 0.123 -13.758 -1.016 1.00 83.69 161 GLY A CA 1
ATOM 1263 C C . GLY A 1 161 ? -0.410 -12.681 -0.061 1.00 83.69 161 GLY A C 1
ATOM 1264 O O . GLY A 1 161 ? -0.114 -12.749 1.126 1.00 83.69 161 GLY A O 1
ATOM 1265 N N . PHE A 1 162 ? -1.170 -11.692 -0.542 1.00 88.12 162 PHE A N 1
ATOM 1266 C CA . PHE A 1 162 ? -1.747 -10.638 0.308 1.00 88.12 162 PHE A CA 1
ATOM 1267 C C . PHE A 1 162 ? -3.115 -11.013 0.879 1.00 88.12 162 PHE A C 1
ATOM 1269 O O . PHE A 1 162 ? -3.574 -10.389 1.832 1.00 88.12 162 PHE A O 1
ATOM 1276 N N . LYS A 1 163 ? -3.769 -12.025 0.301 1.00 89.31 163 LYS A N 1
ATOM 1277 C CA . LYS A 1 163 ? -5.117 -12.431 0.691 1.00 89.31 163 LYS A CA 1
ATOM 1278 C C . LYS A 1 163 ? -5.088 -13.201 2.002 1.00 89.31 163 LYS A C 1
ATOM 1280 O O . LYS A 1 163 ? -4.446 -14.244 2.103 1.00 89.31 163 LYS A O 1
ATOM 1285 N N . PHE A 1 164 ? -5.869 -12.741 2.967 1.00 92.12 164 PHE A N 1
ATOM 1286 C CA . PHE A 1 164 ? -6.156 -13.456 4.206 1.00 92.12 164 PHE A CA 1
ATOM 1287 C C . PHE A 1 164 ? -7.664 -13.511 4.448 1.00 92.12 164 PHE A C 1
ATOM 1289 O O . PHE A 1 164 ? -8.445 -12.822 3.790 1.00 92.12 164 PHE A O 1
ATOM 1296 N N . VAL A 1 165 ? -8.089 -14.370 5.373 1.00 94.06 165 VAL A N 1
ATOM 1297 C CA . VAL A 1 165 ? -9.492 -14.479 5.777 1.00 94.06 165 VAL A CA 1
ATOM 1298 C C . VAL A 1 165 ? -9.618 -14.070 7.234 1.00 94.06 165 VAL A C 1
ATOM 1300 O O . VAL A 1 165 ? -8.851 -14.516 8.087 1.00 94.06 165 VAL A O 1
ATOM 1303 N N . VAL A 1 166 ? -10.584 -13.200 7.504 1.00 94.06 166 VAL A N 1
ATOM 1304 C CA . VAL A 1 166 ? -11.005 -12.829 8.851 1.00 94.06 166 VAL A CA 1
ATOM 1305 C C . VAL A 1 166 ? -12.298 -13.568 9.149 1.00 94.06 166 VAL A C 1
ATOM 1307 O O . VAL A 1 166 ? -13.273 -13.468 8.399 1.00 94.06 166 VAL A O 1
ATOM 1310 N N . GLU A 1 167 ? -12.297 -14.309 10.247 1.00 95.06 167 GLU A N 1
ATOM 1311 C CA . GLU A 1 167 ? -13.492 -14.897 10.824 1.00 95.06 167 GLU A CA 1
ATOM 1312 C C . GLU A 1 167 ? -14.060 -13.948 11.881 1.00 95.06 167 GLU A C 1
ATOM 1314 O O . GLU A 1 167 ? -13.374 -13.520 12.810 1.00 95.06 167 GLU A O 1
ATOM 1319 N N . GLU A 1 168 ? -15.336 -13.622 11.732 1.00 94.69 168 GLU A N 1
ATOM 1320 C CA . GLU A 1 168 ? -16.098 -12.786 12.641 1.00 94.69 168 GLU A CA 1
ATOM 1321 C C . GLU A 1 168 ? -17.107 -13.645 13.397 1.00 94.69 168 GLU A C 1
ATOM 1323 O O . GLU A 1 168 ? -18.012 -14.241 12.806 1.00 94.69 168 GLU A O 1
ATOM 1328 N N . ARG A 1 169 ? -16.973 -13.686 14.720 1.00 94.88 169 ARG A N 1
ATOM 1329 C CA . ARG A 1 169 ? -17.885 -14.394 15.616 1.00 94.88 169 ARG A CA 1
ATOM 1330 C C . ARG A 1 169 ? -18.801 -13.393 16.300 1.00 94.88 169 ARG A C 1
ATOM 1332 O O . ARG A 1 169 ? -18.337 -12.567 17.077 1.00 94.88 169 ARG A O 1
ATOM 1339 N N . VAL A 1 170 ? -20.105 -13.510 16.074 1.00 95.44 170 VAL A N 1
ATOM 1340 C CA . VAL A 1 170 ? -21.138 -12.704 16.737 1.00 95.44 170 VAL A CA 1
ATOM 1341 C C . VAL A 1 170 ? -21.862 -13.566 17.764 1.00 95.44 170 VAL A C 1
ATOM 1343 O O . VAL A 1 170 ? -22.423 -14.606 17.419 1.00 95.44 170 VAL A O 1
ATOM 1346 N N . GLN A 1 171 ? -21.863 -13.141 19.025 1.00 95.25 171 GLN A N 1
ATOM 1347 C CA . GLN A 1 171 ? -22.510 -13.835 20.134 1.00 95.25 171 GLN A CA 1
ATOM 1348 C C . GLN A 1 171 ? -23.696 -13.031 20.669 1.00 95.25 171 GLN A C 1
ATOM 1350 O O . GLN A 1 171 ? -23.568 -11.877 21.071 1.00 95.25 171 GLN A O 1
ATOM 1355 N N . CYS A 1 172 ? -24.857 -13.680 20.712 1.00 93.69 172 CYS A N 1
ATOM 1356 C CA . CYS A 1 172 ? -26.070 -13.142 21.310 1.00 93.69 172 CYS A CA 1
ATOM 1357 C C . CYS A 1 172 ? -26.103 -13.417 22.827 1.00 93.69 172 CYS A C 1
ATOM 1359 O O . CYS A 1 172 ? -25.631 -14.477 23.250 1.00 93.69 172 CYS A O 1
ATOM 1361 N N . PRO A 1 173 ? -26.756 -12.563 23.643 1.00 91.81 173 PRO A N 1
ATOM 1362 C CA . PRO A 1 173 ? -26.980 -12.836 25.068 1.00 91.81 173 PRO A CA 1
ATOM 1363 C C . PRO A 1 173 ? -27.694 -14.166 25.360 1.00 91.81 173 PRO A C 1
ATOM 1365 O O . PRO A 1 173 ? -27.520 -14.739 26.427 1.00 91.81 173 PRO A O 1
ATOM 1368 N N . SER A 1 174 ? -28.452 -14.704 24.394 1.00 90.88 174 SER A N 1
ATOM 1369 C CA . SER A 1 174 ? -29.059 -16.046 24.480 1.00 90.88 174 SER A CA 1
ATOM 1370 C C . SER A 1 174 ? -28.051 -17.207 24.508 1.00 90.88 174 SER A C 1
ATOM 1372 O O . SER A 1 174 ? -28.453 -18.356 24.668 1.00 90.88 174 SER A O 1
ATOM 1374 N N . GLY A 1 175 ? -26.762 -16.940 24.277 1.00 91.94 175 GLY A N 1
ATOM 1375 C CA . GLY A 1 175 ? -25.711 -17.947 24.126 1.00 91.94 175 GLY A CA 1
ATOM 1376 C C . GLY A 1 175 ? -25.551 -18.481 22.698 1.00 91.94 175 GLY A C 1
ATOM 1377 O O . GLY A 1 175 ? -24.561 -19.151 22.413 1.00 91.94 175 GLY A O 1
ATOM 1378 N N . LYS A 1 176 ? -26.475 -18.170 21.774 1.00 93.94 176 LYS A N 1
ATOM 1379 C CA . LYS A 1 176 ? -26.321 -18.533 20.355 1.00 93.94 176 LYS A CA 1
ATOM 1380 C C . LYS A 1 176 ? -25.253 -17.677 19.672 1.00 93.94 176 LYS A C 1
ATOM 1382 O O . LYS A 1 176 ? -25.104 -16.492 19.977 1.00 93.94 176 LYS A O 1
ATOM 1387 N N . VAL A 1 177 ? -24.554 -18.284 18.717 1.00 95.00 177 VAL A N 1
ATOM 1388 C CA . VAL A 1 177 ? -23.433 -17.681 17.987 1.00 95.00 177 VAL A CA 1
ATOM 1389 C C . VAL A 1 177 ? -23.635 -17.783 16.479 1.00 95.00 177 VAL A C 1
ATOM 1391 O O . VAL A 1 177 ? -24.275 -18.718 16.001 1.00 95.00 177 VAL A O 1
ATOM 1394 N N . SER A 1 178 ? -23.071 -16.832 15.741 1.00 93.88 178 SER A N 1
ATOM 1395 C CA . SER A 1 178 ? -22.964 -16.847 14.282 1.00 93.88 178 SER A CA 1
ATOM 1396 C C . SER A 1 178 ? -21.520 -16.578 13.882 1.00 93.88 178 SER A C 1
ATOM 1398 O O . SER A 1 178 ? -20.874 -15.719 14.479 1.00 93.88 178 SER A O 1
ATOM 1400 N N . TYR A 1 179 ? -21.037 -17.286 12.865 1.00 94.75 179 TYR A N 1
ATOM 1401 C CA . TYR A 1 179 ? -19.703 -17.101 12.302 1.00 94.75 179 TYR A CA 1
ATOM 1402 C C . TYR A 1 179 ? -19.833 -16.630 10.858 1.00 94.75 179 TYR A C 1
ATOM 1404 O O . TYR A 1 179 ? -20.536 -17.258 10.069 1.00 94.75 179 TYR A O 1
ATOM 1412 N N . ASN A 1 180 ? -19.156 -15.538 10.524 1.00 93.50 180 ASN A N 1
ATOM 1413 C CA . ASN A 1 180 ? -19.054 -15.010 9.169 1.00 93.50 180 ASN A CA 1
ATOM 1414 C C . ASN A 1 180 ? -17.585 -14.955 8.769 1.00 93.50 180 ASN A C 1
ATOM 1416 O O . ASN A 1 180 ? -16.733 -14.643 9.591 1.00 93.50 180 ASN A O 1
ATOM 1420 N N . LYS A 1 181 ? -17.283 -15.236 7.504 1.00 94.56 181 LYS A N 1
ATOM 1421 C CA . LYS A 1 181 ? -15.918 -15.162 6.978 1.00 94.56 181 LYS A CA 1
ATOM 1422 C C . LYS A 1 181 ? -15.853 -14.109 5.889 1.00 94.56 181 LYS A C 1
ATOM 1424 O O . LYS A 1 181 ? -16.732 -14.065 5.028 1.00 94.56 181 LYS A O 1
ATOM 1429 N N . ARG A 1 182 ? -14.811 -13.282 5.916 1.00 93.25 182 ARG A N 1
ATOM 1430 C CA . ARG A 1 182 ? -14.531 -12.285 4.877 1.00 93.25 182 ARG A CA 1
ATOM 1431 C C . ARG A 1 182 ? -13.079 -12.382 4.432 1.00 93.25 182 ARG A C 1
ATOM 1433 O O . ARG A 1 182 ? -12.181 -12.439 5.267 1.00 93.25 182 ARG A O 1
ATOM 1440 N N . SER A 1 183 ? -12.854 -12.414 3.123 1.00 91.88 183 SER A N 1
ATOM 1441 C CA . SER A 1 183 ? -11.510 -12.305 2.554 1.00 91.88 183 SER A CA 1
ATOM 1442 C C . SER A 1 183 ? -11.113 -10.840 2.441 1.00 91.88 183 SER A C 1
ATOM 1444 O O . SER A 1 183 ? -11.932 -10.015 2.039 1.00 91.88 183 SER A O 1
ATOM 1446 N N . ASP A 1 184 ? -9.864 -10.531 2.764 1.00 91.31 184 ASP A N 1
ATOM 1447 C CA . ASP A 1 184 ? -9.324 -9.175 2.725 1.00 91.31 184 ASP A CA 1
ATOM 1448 C C . ASP A 1 184 ? -7.856 -9.192 2.263 1.00 91.31 184 ASP A C 1
ATOM 1450 O O . ASP A 1 184 ? -7.195 -10.232 2.299 1.00 91.31 184 ASP A O 1
ATOM 1454 N N . ASN A 1 185 ? -7.364 -8.043 1.805 1.00 91.06 185 ASN A N 1
ATOM 1455 C CA . ASN A 1 185 ? -5.954 -7.804 1.481 1.00 91.06 185 ASN A CA 1
ATOM 1456 C C . ASN A 1 185 ? -5.303 -6.809 2.451 1.00 91.06 185 ASN A C 1
ATOM 1458 O O . ASN A 1 185 ? -4.086 -6.626 2.419 1.00 91.06 185 ASN A O 1
ATOM 1462 N N . VAL A 1 186 ? -6.104 -6.119 3.273 1.00 93.75 186 VAL A N 1
ATOM 1463 C CA . VAL A 1 186 ? -5.645 -5.012 4.113 1.00 93.75 186 VAL A CA 1
ATOM 1464 C C . VAL A 1 186 ? -6.167 -5.179 5.530 1.00 93.75 186 VAL A C 1
ATOM 1466 O O . VAL A 1 186 ? -7.367 -5.259 5.772 1.00 93.75 186 VAL A O 1
ATOM 1469 N N . LEU A 1 187 ? -5.250 -5.205 6.497 1.00 93.12 187 LEU A N 1
ATOM 1470 C CA . LEU A 1 187 ? -5.604 -5.197 7.911 1.00 93.12 187 LEU A CA 1
ATOM 1471 C C . LEU A 1 187 ? -5.749 -3.752 8.395 1.00 93.12 187 LEU A C 1
ATOM 1473 O O . LEU A 1 187 ? -4.758 -3.079 8.678 1.00 93.12 187 LEU A O 1
ATOM 1477 N N . SER A 1 188 ? -6.986 -3.275 8.507 1.00 92.69 188 SER A N 1
ATOM 1478 C CA . SER A 1 188 ? -7.274 -1.975 9.116 1.00 92.69 188 SER A CA 1
ATOM 1479 C C . SER A 1 188 ? -7.236 -2.078 10.640 1.00 92.69 188 SER A C 1
ATOM 1481 O O . SER A 1 188 ? -8.072 -2.747 11.245 1.00 92.69 188 SER A O 1
ATOM 1483 N N . LEU A 1 189 ? -6.270 -1.399 11.260 1.00 94.19 189 LEU A N 1
ATOM 1484 C CA . LEU A 1 189 ? -6.129 -1.328 12.713 1.00 94.19 189 LEU A CA 1
ATOM 1485 C C . LEU A 1 189 ? -6.600 0.029 13.232 1.00 94.19 189 LEU A C 1
ATOM 1487 O O . LEU A 1 189 ? -6.081 1.074 12.836 1.00 94.19 189 LEU A O 1
ATOM 1491 N N . SER A 1 190 ? -7.554 0.005 14.158 1.00 93.44 190 SER A N 1
ATOM 1492 C CA . SER A 1 190 ? -7.932 1.185 14.934 1.00 93.44 190 SER A CA 1
ATOM 1493 C C . SER A 1 190 ? -6.795 1.574 15.878 1.00 93.44 190 SER A C 1
ATOM 1495 O O . SER A 1 190 ? -6.129 0.709 16.444 1.00 93.44 190 SER A O 1
ATOM 1497 N N . ILE A 1 191 ? -6.586 2.878 16.072 1.00 95.69 191 ILE A N 1
ATOM 1498 C CA . ILE A 1 191 ? -5.576 3.403 16.999 1.00 95.69 191 ILE A CA 1
ATOM 1499 C C . ILE A 1 191 ? -6.275 3.772 18.319 1.00 95.69 191 ILE A C 1
ATOM 1501 O O . ILE A 1 191 ? -6.912 4.829 18.385 1.00 95.69 191 ILE A O 1
ATOM 1505 N N . PRO A 1 192 ? -6.185 2.946 19.380 1.00 95.44 192 PRO A N 1
ATOM 1506 C CA . PRO A 1 192 ? -6.792 3.255 20.670 1.00 95.44 192 PRO A CA 1
ATOM 1507 C C . PRO A 1 192 ? -6.012 4.377 21.370 1.00 95.44 192 PRO A C 1
ATOM 1509 O O . PRO A 1 192 ? -5.075 4.137 22.121 1.00 95.44 192 PRO A O 1
ATOM 1512 N N . LEU A 1 193 ? -6.400 5.636 21.148 1.00 94.12 193 LEU A N 1
ATOM 1513 C CA . LEU A 1 193 ? -5.706 6.801 21.728 1.00 94.12 193 LEU A CA 1
ATOM 1514 C C . LEU A 1 193 ? -5.687 6.800 23.267 1.00 94.12 193 LEU A C 1
ATOM 1516 O O . LEU A 1 193 ? -4.791 7.385 23.874 1.00 94.12 193 LEU A O 1
ATOM 1520 N N . HIS A 1 194 ? -6.641 6.119 23.905 1.00 93.56 194 HIS A N 1
ATOM 1521 C CA . HIS A 1 194 ? -6.661 5.938 25.355 1.00 93.56 194 HIS A CA 1
ATOM 1522 C C . HIS A 1 194 ? -5.539 5.017 25.868 1.00 93.56 194 HIS A C 1
ATOM 1524 O O . HIS A 1 194 ? -5.233 5.073 27.054 1.00 93.56 194 HIS A O 1
ATOM 1530 N N . GLU A 1 195 ? -4.887 4.241 25.001 1.00 95.69 195 GLU A N 1
ATOM 1531 C CA . GLU A 1 195 ? -3.711 3.406 25.301 1.00 95.69 195 GLU A CA 1
ATOM 1532 C C . GLU A 1 195 ? -2.384 4.147 25.037 1.00 95.69 195 GLU A C 1
ATOM 1534 O O . GLU A 1 195 ? -1.305 3.556 25.056 1.00 95.69 195 GLU A O 1
ATOM 1539 N N . ALA A 1 196 ? -2.423 5.459 24.765 1.00 96.31 196 ALA A N 1
ATOM 1540 C CA . ALA A 1 196 ? -1.204 6.239 24.585 1.00 96.31 196 ALA A CA 1
ATOM 1541 C C . ALA A 1 196 ? -0.351 6.238 25.867 1.00 96.31 196 ALA A C 1
ATOM 1543 O O . ALA A 1 196 ? -0.843 6.497 26.964 1.00 96.31 196 ALA A O 1
ATOM 1544 N N . THR A 1 197 ? 0.951 6.000 25.718 1.00 96.88 197 THR A N 1
ATOM 1545 C CA . THR A 1 197 ? 1.914 5.889 26.832 1.00 96.88 197 THR A CA 1
ATOM 1546 C C . THR A 1 197 ? 2.472 7.235 27.301 1.00 96.88 197 THR A C 1
ATOM 1548 O O . THR A 1 197 ? 3.093 7.315 28.355 1.00 96.88 197 THR A O 1
ATOM 1551 N N . ASN A 1 198 ? 2.249 8.310 26.542 1.00 96.69 198 ASN A N 1
ATOM 1552 C CA . ASN A 1 198 ? 2.799 9.646 26.785 1.00 96.69 198 ASN A CA 1
ATOM 1553 C C . ASN A 1 198 ? 1.714 10.718 27.000 1.00 96.69 198 ASN A C 1
ATOM 1555 O O . ASN A 1 198 ? 1.846 11.838 26.507 1.00 96.69 198 ASN A O 1
ATOM 1559 N N . LYS A 1 199 ? 0.635 10.378 27.719 1.00 94.25 199 LYS A N 1
ATOM 1560 C CA . LYS A 1 199 ? -0.534 11.260 27.918 1.00 94.25 199 LYS A CA 1
ATOM 1561 C C . LYS A 1 199 ? -0.171 12.614 28.526 1.00 94.25 199 LYS A C 1
ATOM 1563 O O . LYS A 1 199 ? -0.529 13.631 27.951 1.00 94.25 199 LYS A O 1
ATOM 1568 N N . GLU A 1 200 ? 0.624 12.629 29.594 1.00 94.50 200 GLU A N 1
ATOM 1569 C CA . GLU A 1 200 ? 1.041 13.871 30.268 1.00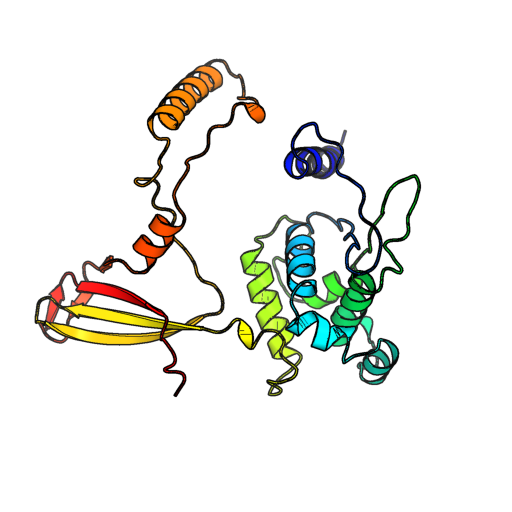 94.50 200 GLU A CA 1
ATOM 1570 C C . GLU A 1 200 ? 1.806 14.816 29.324 1.00 94.50 200 GLU A C 1
ATOM 1572 O O . GLU A 1 200 ? 1.566 16.021 29.291 1.00 94.50 200 GLU A O 1
ATOM 1577 N N . GLN A 1 201 ? 2.696 14.268 28.487 1.00 94.06 201 GLN A N 1
ATOM 1578 C CA . GLN A 1 201 ? 3.430 15.052 27.486 1.00 94.06 201 GLN A CA 1
ATOM 1579 C C . GLN A 1 201 ? 2.496 15.615 26.411 1.00 94.06 201 GLN A C 1
ATOM 1581 O O . GLN A 1 201 ? 2.706 16.724 25.925 1.00 94.06 201 GLN A O 1
ATOM 1586 N N . LEU A 1 202 ? 1.478 14.843 26.025 1.00 93.06 202 LEU A N 1
ATOM 1587 C CA . LEU A 1 202 ? 0.494 15.250 25.030 1.00 93.06 202 LEU A CA 1
ATOM 1588 C C . LEU A 1 202 ? -0.428 16.349 25.572 1.00 93.06 202 LEU A C 1
ATOM 1590 O O . LEU A 1 202 ? -0.745 17.287 24.847 1.00 93.06 202 LEU A O 1
ATOM 1594 N N . GLU A 1 203 ? -0.824 16.259 26.839 1.00 93.31 203 GLU A N 1
ATOM 1595 C CA . GLU A 1 203 ? -1.607 17.284 27.534 1.00 93.31 203 GLU A CA 1
ATOM 1596 C C . GLU A 1 203 ? -0.825 18.597 27.625 1.00 93.31 203 GLU A C 1
ATOM 1598 O O . GLU A 1 203 ? -1.293 19.616 27.114 1.00 93.31 203 GLU A O 1
ATOM 1603 N N . ALA A 1 204 ? 0.414 18.556 28.125 1.00 93.69 204 ALA A N 1
ATOM 1604 C CA . ALA A 1 204 ? 1.285 19.731 28.186 1.00 93.69 204 ALA A CA 1
ATOM 1605 C C . ALA A 1 204 ? 1.529 20.355 26.798 1.00 93.69 204 ALA A C 1
ATOM 1607 O O . ALA A 1 204 ? 1.539 21.578 26.634 1.00 93.69 204 ALA A O 1
ATOM 1608 N N . PHE A 1 205 ? 1.696 19.520 25.767 1.00 92.88 205 PHE A N 1
ATOM 1609 C CA . PHE A 1 205 ? 1.817 19.983 24.388 1.00 92.88 205 PHE A CA 1
ATOM 1610 C C . PHE A 1 205 ? 0.539 20.658 23.884 1.00 92.88 205 PHE A C 1
ATOM 1612 O O . PHE A 1 205 ? 0.615 21.713 23.256 1.00 92.88 205 PHE A O 1
ATOM 1619 N N . ASN A 1 206 ? -0.630 20.076 24.153 1.00 91.06 206 ASN A N 1
ATOM 1620 C CA . ASN A 1 206 ? -1.913 20.630 23.733 1.00 91.06 206 ASN A CA 1
ATOM 1621 C C . ASN A 1 206 ? -2.193 21.978 24.409 1.00 91.06 206 ASN A C 1
ATOM 1623 O O . ASN A 1 206 ? -2.667 22.894 23.738 1.00 91.06 206 ASN A O 1
ATOM 1627 N N . GLU A 1 207 ? -1.836 22.134 25.685 1.00 91.88 207 GLU A N 1
ATOM 1628 C CA . GLU A 1 207 ? -1.913 23.411 26.402 1.00 91.88 207 GLU A CA 1
ATOM 1629 C C . GLU A 1 207 ? -0.978 24.462 25.791 1.00 91.88 207 GLU A C 1
ATOM 1631 O O . GLU A 1 207 ? -1.419 25.563 25.450 1.00 91.88 207 GLU A O 1
ATOM 1636 N N . LYS A 1 208 ? 0.299 24.111 25.562 1.00 89.12 208 LYS A N 1
ATOM 1637 C CA . LYS A 1 208 ? 1.277 24.998 24.904 1.00 89.12 208 LYS A CA 1
ATOM 1638 C C . LYS A 1 208 ? 0.801 25.407 23.508 1.00 89.12 208 LYS A C 1
ATOM 1640 O O . LYS A 1 208 ? 0.869 26.582 23.153 1.00 89.12 208 LYS A O 1
ATOM 1645 N N . LYS A 1 209 ? 0.290 24.454 22.725 1.00 89.50 209 LYS A N 1
ATOM 1646 C CA . LYS A 1 209 ? -0.244 24.693 21.379 1.00 89.50 209 LYS A CA 1
ATOM 1647 C C . LYS A 1 209 ? -1.473 25.600 21.415 1.00 89.50 209 LYS A C 1
ATOM 1649 O O . LYS A 1 209 ? -1.576 26.499 20.587 1.00 89.50 209 LYS A O 1
ATOM 1654 N N . ALA A 1 210 ? -2.386 25.401 22.366 1.00 89.19 210 ALA A N 1
ATOM 1655 C CA . ALA A 1 210 ? -3.554 26.261 22.534 1.00 89.19 210 ALA A CA 1
ATOM 1656 C C . ALA A 1 210 ? -3.151 27.702 22.889 1.00 89.19 210 ALA A C 1
ATOM 1658 O O . ALA A 1 210 ? -3.661 28.637 22.276 1.00 89.19 210 ALA A O 1
ATOM 1659 N N . ALA A 1 211 ? -2.193 27.881 23.805 1.00 88.31 211 ALA A N 1
ATOM 1660 C CA . ALA A 1 211 ? -1.663 29.197 24.160 1.00 88.31 211 ALA A CA 1
ATOM 1661 C C . ALA A 1 211 ? -0.971 29.891 22.970 1.00 88.31 211 ALA A C 1
ATOM 1663 O O . ALA A 1 211 ? -1.242 31.055 22.692 1.00 88.31 211 ALA A O 1
ATOM 1664 N N . MET A 1 212 ? -0.136 29.172 22.213 1.00 86.31 212 MET A N 1
ATOM 1665 C CA . MET A 1 212 ? 0.543 29.723 21.030 1.00 86.31 212 MET A CA 1
ATOM 1666 C C . MET A 1 212 ? -0.430 30.105 19.910 1.00 86.31 212 MET A C 1
ATOM 1668 O O . MET A 1 212 ? -0.269 31.161 19.301 1.00 86.31 212 MET A O 1
ATOM 1672 N N . ASN A 1 213 ? -1.469 29.296 19.682 1.00 85.50 213 ASN A N 1
ATOM 1673 C CA . ASN A 1 213 ? -2.501 29.600 18.693 1.00 85.50 213 ASN A CA 1
ATOM 1674 C C . ASN A 1 213 ? -3.269 30.890 19.037 1.00 85.50 213 ASN A C 1
ATOM 1676 O O . ASN A 1 213 ? -3.618 31.640 18.128 1.00 85.50 213 ASN A O 1
ATOM 1680 N N . LEU A 1 214 ? -3.514 31.167 20.326 1.00 85.31 214 LEU A N 1
ATOM 1681 C CA . LEU A 1 214 ? -4.126 32.428 20.775 1.00 85.31 214 LEU A CA 1
ATOM 1682 C C . LEU A 1 214 ? -3.221 33.638 20.498 1.00 85.31 214 LEU A C 1
ATOM 1684 O O . LEU A 1 214 ? -3.718 34.700 20.130 1.00 85.31 214 LEU A O 1
ATOM 1688 N N . ASP A 1 215 ? -1.904 33.453 20.595 1.00 84.06 215 ASP A N 1
ATOM 1689 C CA . ASP A 1 215 ? -0.890 34.459 20.258 1.00 84.06 215 ASP A CA 1
ATOM 1690 C C . ASP A 1 215 ? -0.611 34.567 18.741 1.00 84.06 215 ASP A C 1
ATOM 1692 O O . ASP A 1 215 ? 0.277 35.316 18.325 1.00 84.06 215 ASP A O 1
ATOM 1696 N N . GLY A 1 216 ? -1.329 33.811 17.898 1.00 81.19 216 GLY A N 1
ATOM 1697 C CA . GLY A 1 216 ? -1.120 33.767 16.446 1.00 81.19 216 GLY A CA 1
ATOM 1698 C C . GLY A 1 216 ? 0.216 33.142 16.023 1.00 81.19 216 GLY A C 1
ATOM 1699 O O . GLY A 1 216 ? 0.682 33.388 14.911 1.00 81.19 216 GLY A O 1
ATOM 1700 N N . LYS A 1 217 ? 0.853 32.366 16.907 1.00 81.94 217 LYS A N 1
ATOM 1701 C CA . LYS A 1 217 ? 2.120 31.668 16.657 1.00 81.94 217 LYS A CA 1
ATOM 1702 C C . LYS A 1 217 ? 1.865 30.192 16.373 1.00 81.94 217 LYS A C 1
ATOM 1704 O O . LYS A 1 217 ? 1.079 29.548 17.061 1.00 81.94 217 LYS A O 1
ATOM 1709 N N . GLU A 1 218 ? 2.583 29.641 15.401 1.00 79.94 218 GLU A N 1
ATOM 1710 C CA . GLU A 1 218 ? 2.575 28.205 15.125 1.00 79.94 218 GLU A CA 1
ATOM 1711 C C . GLU A 1 218 ? 3.699 27.486 15.877 1.00 79.94 218 GLU A C 1
ATOM 1713 O O . GLU A 1 218 ? 4.773 28.037 16.126 1.00 79.94 218 GLU A O 1
ATOM 1718 N N . VAL A 1 219 ? 3.436 26.234 16.241 1.00 78.69 219 VAL A N 1
ATOM 1719 C CA . VAL A 1 219 ? 4.418 25.349 16.872 1.00 78.69 219 VAL A CA 1
ATOM 1720 C C . VAL A 1 219 ? 5.412 24.872 15.811 1.00 78.69 219 VAL A C 1
ATOM 1722 O O . VAL A 1 219 ? 4.996 24.432 14.738 1.00 78.69 219 VAL A O 1
ATOM 1725 N N . SER A 1 220 ? 6.714 24.920 16.109 1.00 79.88 220 SER A N 1
ATOM 1726 C CA . SER A 1 220 ? 7.739 24.359 15.222 1.00 79.88 220 SER A CA 1
ATOM 1727 C C . SER A 1 220 ? 7.571 22.843 15.075 1.00 79.88 220 SER A C 1
ATOM 1729 O O . SER A 1 220 ? 7.105 22.155 15.983 1.00 79.88 220 SER A O 1
ATOM 1731 N N . ASN A 1 221 ? 7.979 22.293 13.930 1.00 71.56 221 ASN A N 1
ATOM 1732 C CA . ASN A 1 221 ? 7.850 20.856 13.675 1.00 71.56 221 ASN A CA 1
ATOM 1733 C C . ASN A 1 221 ? 8.645 19.993 14.669 1.00 71.56 221 ASN A C 1
ATOM 1735 O O . ASN A 1 221 ? 8.197 18.898 15.006 1.00 71.56 221 ASN A O 1
ATOM 1739 N N . GLU A 1 222 ? 9.787 20.488 15.154 1.00 75.94 222 GLU A N 1
ATOM 1740 C CA . GLU A 1 222 ? 10.635 19.799 16.139 1.00 75.94 222 GLU A CA 1
ATOM 1741 C C . GLU A 1 222 ? 9.958 19.658 17.510 1.00 75.94 222 GLU A C 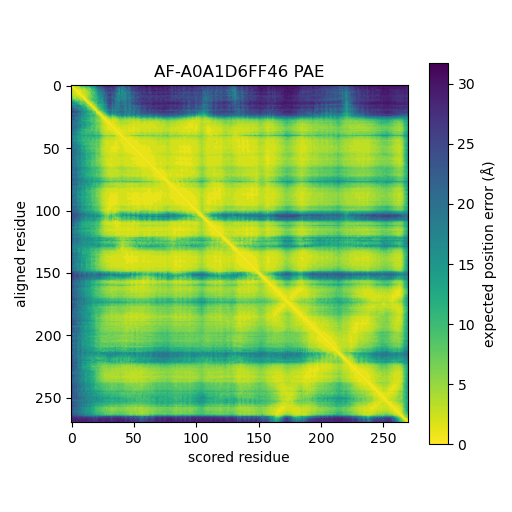1
ATOM 1743 O O . GLU A 1 222 ? 10.225 18.706 18.241 1.00 75.94 222 GLU A O 1
ATOM 1748 N N . ASP A 1 223 ? 9.041 20.572 17.835 1.00 82.88 223 ASP A N 1
ATOM 1749 C CA . ASP A 1 223 ? 8.329 20.611 19.111 1.00 82.88 223 ASP A CA 1
ATOM 1750 C C . ASP A 1 223 ? 7.040 19.767 19.101 1.00 82.88 223 ASP A C 1
ATOM 1752 O O . ASP A 1 223 ? 6.357 19.676 20.126 1.00 82.88 223 ASP A O 1
ATOM 1756 N N . ILE A 1 224 ? 6.661 19.165 17.964 1.00 87.38 224 ILE A N 1
ATOM 1757 C CA . ILE A 1 224 ? 5.405 18.415 17.840 1.00 87.38 224 ILE A CA 1
ATOM 1758 C C . ILE A 1 224 ? 5.460 17.126 18.664 1.00 87.38 224 ILE A C 1
ATOM 1760 O O . ILE A 1 224 ? 6.181 16.180 18.343 1.00 87.38 224 ILE A O 1
ATOM 1764 N N . VAL A 1 225 ? 4.579 17.029 19.661 1.00 90.31 225 VAL A N 1
ATOM 1765 C CA . VAL A 1 225 ? 4.354 15.792 20.416 1.00 90.31 225 VAL A CA 1
ATOM 1766 C C . VAL A 1 225 ? 3.184 15.022 19.804 1.00 90.31 225 VAL A C 1
ATOM 1768 O O . VAL A 1 225 ? 2.082 15.546 19.648 1.00 90.31 225 VAL A O 1
ATOM 1771 N N . ARG A 1 226 ? 3.416 13.751 19.452 1.00 91.75 226 ARG A N 1
ATOM 1772 C CA . ARG A 1 226 ? 2.392 12.826 18.934 1.00 91.75 226 ARG A CA 1
ATOM 1773 C C . ARG A 1 226 ? 2.038 11.761 19.977 1.00 91.75 226 ARG A C 1
ATOM 1775 O O . ARG A 1 226 ? 2.922 11.374 20.749 1.00 91.75 226 ARG A O 1
ATOM 1782 N N . PRO A 1 227 ? 0.792 11.253 19.999 1.00 94.31 227 PRO A N 1
ATOM 1783 C CA . PRO A 1 227 ? 0.435 10.121 20.849 1.00 94.31 227 PRO A CA 1
ATOM 1784 C C . PRO A 1 227 ? 1.266 8.885 20.477 1.00 94.31 227 PRO A C 1
ATOM 1786 O O . PRO A 1 227 ? 1.418 8.561 19.299 1.00 94.31 227 PRO A O 1
ATOM 1789 N N . ARG A 1 228 ? 1.798 8.194 21.488 1.00 96.12 228 ARG A N 1
ATOM 1790 C CA . ARG A 1 228 ? 2.583 6.961 21.350 1.00 96.12 228 ARG A CA 1
ATOM 1791 C C . ARG A 1 228 ? 1.755 5.775 21.820 1.00 96.12 228 ARG A C 1
ATOM 1793 O O . ARG A 1 228 ? 1.734 5.466 23.012 1.00 96.12 228 ARG A O 1
ATOM 1800 N N . VAL A 1 229 ? 1.061 5.145 20.879 1.00 96.75 229 VAL A N 1
ATOM 1801 C CA . VAL A 1 229 ? 0.228 3.960 21.118 1.00 96.75 229 VAL A CA 1
ATOM 1802 C C . VAL A 1 229 ? 1.021 2.701 20.734 1.00 96.75 229 VAL A C 1
ATOM 1804 O O . VAL A 1 229 ? 1.546 2.664 19.619 1.00 96.75 229 VAL A O 1
ATOM 1807 N N . PRO A 1 230 ? 1.141 1.692 21.618 1.00 97.31 230 PRO A N 1
ATOM 1808 C CA . PRO A 1 230 ? 1.799 0.425 21.293 1.00 97.31 230 PRO A CA 1
ATOM 1809 C C . PRO A 1 230 ? 1.078 -0.329 20.168 1.00 97.31 230 PRO A C 1
ATOM 1811 O O . PRO A 1 230 ? -0.154 -0.352 20.123 1.00 97.31 230 PRO A O 1
ATOM 1814 N N . LEU A 1 231 ? 1.823 -0.996 19.281 1.00 96.38 231 LEU A N 1
ATOM 1815 C CA . LEU A 1 231 ? 1.229 -1.795 18.199 1.00 96.38 231 LEU A CA 1
ATOM 1816 C C . LEU A 1 231 ? 0.386 -2.951 18.757 1.00 96.38 231 LEU A C 1
ATOM 1818 O O . LEU A 1 231 ? -0.668 -3.282 18.215 1.00 96.38 231 LEU A O 1
ATOM 1822 N N . GLU A 1 232 ? 0.821 -3.526 19.876 1.00 96.75 232 GLU A N 1
ATOM 1823 C CA . GLU A 1 232 ? 0.121 -4.583 20.599 1.00 96.75 232 GLU A CA 1
ATOM 1824 C C . GLU A 1 232 ? -1.271 -4.126 21.052 1.00 96.75 232 GLU A C 1
ATOM 1826 O O . GLU A 1 232 ? -2.215 -4.916 21.012 1.00 96.75 232 GLU A O 1
ATOM 1831 N N . ALA A 1 233 ? -1.430 -2.848 21.416 1.00 96.62 233 ALA A N 1
ATOM 1832 C CA . ALA A 1 233 ? -2.725 -2.277 21.776 1.00 96.62 233 ALA A CA 1
ATOM 1833 C C . ALA A 1 233 ? -3.659 -2.197 20.558 1.00 96.62 233 ALA A C 1
ATOM 1835 O O . ALA A 1 233 ? -4.833 -2.547 20.659 1.00 96.62 233 ALA A O 1
ATOM 1836 N N . CYS A 1 234 ? -3.141 -1.821 19.384 1.00 96.38 234 CYS A N 1
ATOM 1837 C CA . CYS A 1 234 ? -3.913 -1.811 18.137 1.00 96.38 234 CYS A CA 1
ATOM 1838 C C . CYS A 1 234 ? -4.371 -3.227 17.734 1.00 96.38 234 CYS A C 1
ATOM 1840 O O . CYS A 1 234 ? -5.530 -3.429 17.373 1.00 96.38 234 CYS A O 1
ATOM 1842 N N . LEU A 1 235 ? -3.485 -4.225 17.835 1.00 95.06 235 LEU A N 1
ATOM 1843 C CA . LEU A 1 235 ? -3.803 -5.630 17.534 1.00 95.06 235 LEU A CA 1
ATOM 1844 C C . LEU A 1 235 ? -4.801 -6.232 18.536 1.00 95.06 235 LEU A C 1
ATOM 1846 O O . LEU A 1 235 ? -5.718 -6.963 18.149 1.00 95.06 235 LEU A O 1
ATOM 1850 N N . SER A 1 236 ? -4.650 -5.888 19.816 1.00 94.25 236 SER A N 1
ATOM 1851 C CA . SER A 1 236 ? -5.586 -6.287 20.871 1.00 94.25 236 SER A CA 1
ATOM 1852 C C . SER A 1 236 ? -6.953 -5.642 20.665 1.00 94.25 236 SER A C 1
ATOM 1854 O O . SER A 1 236 ? -7.967 -6.315 20.807 1.00 94.25 236 SER A O 1
ATOM 1856 N N . SER A 1 237 ? -6.995 -4.370 20.251 1.00 94.50 237 SER A N 1
ATOM 1857 C CA . SER A 1 237 ? -8.240 -3.682 19.902 1.00 94.50 237 SER A CA 1
ATOM 1858 C C . SER A 1 237 ? -8.934 -4.315 18.697 1.00 94.50 237 SER A C 1
ATOM 1860 O O . SER A 1 237 ? -10.158 -4.362 18.683 1.00 94.50 237 SER A O 1
ATOM 1862 N N . PHE A 1 238 ? -8.185 -4.798 17.700 1.00 94.12 238 PHE A N 1
ATOM 1863 C CA . PHE A 1 238 ? -8.754 -5.500 16.545 1.00 94.12 238 PHE A CA 1
ATOM 1864 C C . PHE A 1 238 ? -9.391 -6.842 16.934 1.00 94.12 238 PHE A C 1
ATOM 1866 O O . PHE A 1 238 ? -10.467 -7.176 16.447 1.00 94.12 238 PHE A O 1
ATOM 1873 N N . SER A 1 239 ? -8.736 -7.599 17.819 1.00 92.94 239 SER A N 1
ATOM 1874 C CA . SER A 1 239 ? -9.200 -8.936 18.232 1.00 92.94 239 SER A CA 1
ATOM 1875 C C . SER A 1 239 ? -10.159 -8.910 19.431 1.00 92.94 239 SER A C 1
ATOM 1877 O O . SER A 1 239 ? -10.682 -9.947 19.845 1.00 92.94 239 SER A O 1
ATOM 1879 N N . GLY A 1 240 ? -10.346 -7.733 20.029 1.00 93.12 240 GLY A N 1
ATOM 1880 C CA . GLY A 1 240 ? -11.145 -7.525 21.227 1.00 93.12 240 GLY A CA 1
ATOM 1881 C C . GLY A 1 240 ? -12.655 -7.623 20.979 1.00 93.12 240 GLY A C 1
ATOM 1882 O O . GLY A 1 240 ? -13.108 -7.620 19.834 1.00 93.12 240 GLY A O 1
ATOM 1883 N N . PRO A 1 241 ? -13.453 -7.720 22.058 1.00 94.38 241 PRO A N 1
ATOM 1884 C CA . PRO A 1 241 ? -14.905 -7.681 21.959 1.00 94.38 241 PRO A CA 1
ATOM 1885 C C . PRO A 1 241 ? -15.391 -6.299 21.499 1.00 94.38 241 PRO A C 1
ATOM 1887 O O . PRO A 1 241 ? -15.062 -5.283 22.106 1.00 94.38 241 PRO A O 1
ATOM 1890 N N . GLU A 1 242 ? -16.239 -6.278 20.476 1.00 93.94 242 GLU A N 1
ATOM 1891 C CA . GLU A 1 242 ? -16.968 -5.100 20.006 1.00 93.94 242 GLU A CA 1
ATOM 1892 C C . GLU A 1 242 ? -18.459 -5.270 20.325 1.00 93.94 242 GLU A C 1
ATOM 1894 O O . GLU A 1 242 ? -19.086 -6.252 19.920 1.00 93.94 242 GLU A O 1
ATOM 1899 N N . GLU A 1 243 ? -19.047 -4.329 21.064 1.00 94.94 243 GLU A N 1
ATOM 1900 C CA . GLU A 1 243 ? -20.487 -4.333 21.329 1.00 94.94 243 GLU A CA 1
ATOM 1901 C C . GLU A 1 243 ? -21.253 -3.682 20.177 1.00 94.94 243 GLU A C 1
ATOM 1903 O O . GLU A 1 243 ? -21.025 -2.524 19.832 1.00 94.94 243 GLU A O 1
ATOM 1908 N N . ILE A 1 244 ? -22.206 -4.421 19.609 1.00 94.31 244 ILE A N 1
ATOM 1909 C CA . ILE A 1 244 ? -23.083 -3.941 18.541 1.00 94.31 244 ILE A CA 1
ATOM 1910 C C . ILE A 1 244 ? -24.489 -3.764 19.126 1.00 94.31 244 ILE A C 1
ATOM 1912 O O . ILE A 1 244 ? -25.187 -4.767 19.336 1.00 94.31 244 ILE A O 1
ATOM 1916 N N . PRO A 1 245 ? -24.916 -2.521 19.415 1.00 94.81 245 PRO A N 1
ATOM 1917 C CA . PRO A 1 245 ? -26.270 -2.243 19.876 1.00 94.81 245 PRO A CA 1
ATOM 1918 C C . PRO A 1 245 ? -27.291 -2.416 18.743 1.00 94.81 245 PRO A C 1
ATOM 1920 O O . PRO A 1 245 ? -26.946 -2.459 17.562 1.00 94.81 245 PRO A O 1
ATOM 1923 N N . ASP A 1 246 ? -28.572 -2.505 19.109 1.00 92.88 246 ASP A N 1
ATOM 1924 C CA . ASP A 1 246 ? -29.711 -2.568 18.177 1.00 92.88 246 ASP A CA 1
ATOM 1925 C C . ASP A 1 246 ? -29.681 -3.718 17.150 1.00 92.88 246 ASP A C 1
ATOM 1927 O O . ASP A 1 246 ? -30.397 -3.689 16.141 1.00 92.88 246 ASP A O 1
ATOM 1931 N N . PHE A 1 247 ? -28.924 -4.780 17.426 1.00 92.00 247 PHE A N 1
ATOM 1932 C CA . PHE A 1 247 ? -28.849 -5.959 16.576 1.00 92.00 247 PHE A CA 1
ATOM 1933 C C . PHE A 1 247 ? -30.115 -6.811 16.715 1.00 92.00 247 PHE A C 1
ATOM 1935 O O . PHE A 1 247 ? -30.506 -7.213 17.815 1.00 92.00 247 PHE A O 1
ATOM 1942 N N . TYR A 1 248 ? -30.760 -7.132 15.593 1.00 93.38 248 TYR A N 1
ATOM 1943 C CA . TYR A 1 248 ? -31.929 -8.008 15.598 1.00 93.38 248 TYR A CA 1
ATOM 1944 C C . TYR A 1 248 ? -31.508 -9.476 15.731 1.00 93.38 248 TYR A C 1
ATOM 1946 O O . TYR A 1 248 ? -30.946 -10.069 14.811 1.00 93.38 248 TYR A O 1
ATOM 1954 N N . SER A 1 249 ? -31.806 -10.078 16.883 1.00 91.25 249 SER A N 1
ATOM 1955 C CA . SER A 1 249 ? -31.500 -11.480 17.148 1.00 91.25 249 SER A CA 1
ATOM 1956 C C . SER A 1 249 ? -32.677 -12.375 16.779 1.00 91.25 249 SER A C 1
ATOM 1958 O O . SER A 1 249 ? -33.722 -12.347 17.428 1.00 91.25 249 SER A O 1
ATOM 1960 N N . THR A 1 250 ? -32.479 -13.261 15.803 1.00 92.00 250 THR A N 1
ATOM 1961 C CA . THR A 1 250 ? -33.450 -14.317 15.461 1.00 92.00 250 THR A CA 1
ATOM 1962 C C . THR A 1 250 ? -33.654 -15.321 16.598 1.00 92.00 250 THR A C 1
ATOM 1964 O O . THR A 1 250 ? -34.680 -15.991 16.657 1.00 92.00 250 THR A O 1
ATOM 1967 N N . ALA A 1 251 ? -32.701 -15.420 17.532 1.00 90.75 251 ALA A N 1
ATOM 1968 C CA . ALA A 1 251 ? -32.795 -16.293 18.697 1.00 90.75 251 ALA A CA 1
ATOM 1969 C C . ALA A 1 251 ? -33.735 -15.746 19.781 1.00 90.75 251 ALA A C 1
ATOM 1971 O O . ALA A 1 251 ? -34.401 -16.531 20.449 1.00 90.75 251 ALA A O 1
ATOM 1972 N N . LEU A 1 252 ? -33.758 -14.421 19.956 1.00 90.06 252 LEU A N 1
ATOM 1973 C CA . LEU A 1 252 ? -34.586 -13.725 20.948 1.00 90.06 252 LEU A CA 1
ATOM 1974 C C . LEU A 1 252 ? -35.851 -13.105 20.335 1.00 90.06 252 LEU A C 1
ATOM 1976 O O . LEU A 1 252 ? -36.725 -12.656 21.070 1.00 90.06 252 LEU A O 1
ATOM 1980 N N . ASN A 1 253 ? -35.945 -13.085 19.002 1.00 92.69 253 ASN A N 1
ATOM 1981 C CA . ASN A 1 253 ? -36.990 -12.411 18.233 1.00 92.69 253 ASN A CA 1
ATOM 1982 C C . ASN A 1 253 ? -37.159 -10.926 18.623 1.00 92.69 253 ASN A C 1
ATOM 1984 O O . ASN A 1 253 ? -38.266 -10.390 18.647 1.00 92.69 253 ASN A O 1
ATOM 1988 N N . SER A 1 254 ? -36.053 -10.265 18.972 1.00 94.19 254 SER A N 1
ATOM 1989 C CA . SER A 1 254 ? -36.022 -8.885 19.458 1.00 94.19 254 SER A CA 1
ATOM 1990 C C . SER A 1 254 ? -34.671 -8.223 19.172 1.00 94.19 254 SER A C 1
ATOM 1992 O O . SER A 1 254 ? -33.684 -8.892 18.842 1.00 94.19 254 SER A O 1
ATOM 1994 N N . LYS A 1 255 ? -34.630 -6.889 19.274 1.00 95.25 255 LYS A N 1
ATOM 1995 C CA . LYS A 1 255 ? -33.376 -6.130 19.230 1.00 95.25 255 LYS A CA 1
ATOM 1996 C C . LYS A 1 255 ? -32.638 -6.260 20.556 1.00 95.25 255 LYS A C 1
ATOM 1998 O O . LYS A 1 255 ? -33.245 -6.184 21.622 1.00 95.25 255 LYS A O 1
ATOM 2003 N N . THR A 1 256 ? -31.333 -6.453 20.478 1.00 94.06 256 THR A N 1
ATOM 2004 C CA . THR A 1 256 ? -30.461 -6.617 21.637 1.00 94.06 256 THR A CA 1
ATOM 2005 C C . THR A 1 256 ? -29.050 -6.132 21.309 1.00 94.06 256 THR A C 1
ATOM 2007 O O . THR A 1 256 ? -28.747 -5.837 20.153 1.00 94.06 256 THR A O 1
ATOM 2010 N N . THR A 1 257 ? -28.187 -6.070 22.316 1.00 95.81 257 THR A N 1
ATOM 2011 C CA . THR A 1 257 ? -26.752 -5.850 22.124 1.00 95.81 257 THR A CA 1
ATOM 2012 C C . THR A 1 257 ? -26.068 -7.200 21.956 1.00 95.81 257 THR A C 1
ATOM 2014 O O . THR A 1 257 ? -26.281 -8.110 22.760 1.00 95.81 257 THR A O 1
ATOM 2017 N N . VAL A 1 258 ? -25.270 -7.353 20.902 1.00 96.00 258 VAL A N 1
ATOM 2018 C CA . VAL A 1 258 ? -24.458 -8.556 20.660 1.00 96.00 258 VAL A CA 1
ATOM 2019 C C . VAL A 1 258 ? -22.977 -8.225 20.772 1.00 96.00 258 VAL A C 1
ATOM 2021 O O . VAL A 1 258 ? -22.581 -7.084 20.559 1.00 96.00 258 VAL A O 1
ATOM 2024 N N . THR A 1 259 ? -22.157 -9.227 21.078 1.00 96.25 259 THR A N 1
ATOM 2025 C CA . THR A 1 259 ? -20.698 -9.069 21.134 1.00 96.25 259 THR A CA 1
ATOM 2026 C C . THR A 1 259 ? -20.070 -9.706 19.902 1.00 96.25 259 THR A C 1
ATOM 2028 O O . THR A 1 259 ? -20.278 -10.895 19.642 1.00 96.25 259 THR A O 1
ATOM 2031 N N . LYS A 1 260 ? -19.311 -8.922 19.139 1.00 95.12 260 LYS A N 1
ATOM 2032 C CA . LYS A 1 260 ? -18.554 -9.355 17.966 1.00 95.12 260 LYS A CA 1
ATOM 2033 C C . LYS A 1 260 ? -17.076 -9.522 18.324 1.00 95.12 260 LYS A C 1
ATOM 2035 O O . LYS A 1 260 ? -16.527 -8.736 19.083 1.00 95.12 260 LYS A O 1
ATOM 2040 N N . TYR A 1 261 ? -16.447 -10.541 17.753 1.00 94.56 261 TYR A N 1
ATOM 2041 C CA . TYR A 1 261 ? -15.007 -10.786 17.804 1.00 94.56 261 TYR A CA 1
ATOM 2042 C C . TYR A 1 261 ? -14.499 -10.983 16.379 1.00 94.56 261 TYR A C 1
ATOM 2044 O O . TYR A 1 261 ? -15.189 -11.623 15.581 1.00 94.56 261 TYR A O 1
ATOM 2052 N N . ALA A 1 262 ? -13.309 -10.477 16.069 1.00 94.12 262 ALA A N 1
ATOM 2053 C CA . ALA A 1 262 ? -12.640 -10.698 14.792 1.00 94.12 262 ALA A CA 1
ATOM 2054 C C . ALA A 1 262 ? -11.302 -11.404 15.021 1.00 94.12 262 ALA A C 1
ATOM 2056 O O . ALA A 1 262 ? -10.528 -11.022 15.893 1.00 94.12 262 ALA A O 1
ATOM 2057 N N . GLN A 1 263 ? -11.025 -12.439 14.237 1.00 92.50 263 GLN A N 1
ATOM 2058 C CA . GLN A 1 263 ? -9.764 -13.169 14.297 1.00 92.50 263 GLN A CA 1
ATOM 2059 C C . GLN A 1 263 ? -9.330 -13.593 12.900 1.00 92.50 263 GLN A C 1
ATOM 2061 O O . GLN A 1 263 ? -10.158 -13.769 12.005 1.00 92.50 263 GLN A O 1
ATOM 2066 N N . PHE A 1 264 ? -8.028 -13.773 12.702 1.00 92.31 264 PHE A N 1
ATOM 2067 C CA . PHE A 1 264 ? -7.546 -14.410 11.484 1.00 92.31 264 PHE A CA 1
ATOM 2068 C C . PHE A 1 264 ? -7.995 -15.865 11.466 1.00 92.31 264 PHE A C 1
ATOM 2070 O O . PHE A 1 264 ? -7.841 -16.583 12.456 1.00 92.31 264 PHE A O 1
ATOM 2077 N N . GLU A 1 265 ? -8.521 -16.310 10.329 1.00 87.94 265 GLU A N 1
ATOM 2078 C CA . GLU A 1 265 ? -8.677 -17.734 10.091 1.00 87.94 265 GLU A CA 1
ATOM 2079 C C . GLU A 1 265 ? -7.274 -18.333 9.977 1.00 87.94 265 GLU A C 1
ATOM 2081 O O . GLU A 1 265 ? -6.567 -18.149 8.984 1.00 87.94 265 GLU A O 1
ATOM 2086 N N . LEU A 1 266 ? -6.844 -19.020 11.032 1.00 68.75 266 LEU A N 1
ATOM 2087 C CA . LEU A 1 266 ? -5.651 -19.842 10.965 1.00 68.75 266 LEU A CA 1
ATOM 2088 C C . LEU A 1 266 ? -5.974 -21.002 10.027 1.00 68.75 266 LEU A C 1
ATOM 2090 O O . LEU A 1 266 ? -6.752 -21.894 10.368 1.00 68.75 266 LEU A O 1
ATOM 2094 N N . TYR A 1 267 ? -5.371 -21.001 8.839 1.00 52.25 267 TYR A N 1
ATOM 2095 C CA . TYR A 1 267 ? -5.248 -22.236 8.085 1.00 52.25 267 TYR A CA 1
ATOM 2096 C C . TYR A 1 267 ? -4.481 -23.200 8.986 1.00 52.25 267 TYR A C 1
ATOM 2098 O O . TYR A 1 267 ? -3.307 -22.971 9.281 1.00 52.25 267 TYR A O 1
ATOM 2106 N N . ASN A 1 268 ? -5.139 -24.265 9.447 1.00 35.00 268 ASN A N 1
ATOM 2107 C CA . ASN A 1 268 ? -4.412 -25.438 9.902 1.00 35.00 268 ASN A CA 1
ATOM 2108 C C . ASN A 1 268 ? -3.550 -25.866 8.710 1.00 35.00 268 ASN A C 1
ATOM 2110 O O . ASN A 1 268 ? -4.064 -26.429 7.744 1.00 35.00 268 ASN A O 1
ATOM 2114 N N . LEU A 1 269 ? -2.263 -25.523 8.748 1.00 33.56 269 LEU A N 1
ATOM 2115 C CA . LEU A 1 269 ? -1.239 -26.142 7.920 1.00 33.56 269 LEU A CA 1
ATOM 2116 C C . LEU A 1 269 ? -1.163 -27.599 8.389 1.00 33.56 269 LEU A C 1
ATOM 2118 O O . LEU A 1 269 ? -0.414 -27.921 9.308 1.00 33.56 269 LEU A O 1
ATOM 2122 N N . GLY A 1 270 ? -2.070 -28.420 7.857 1.00 31.55 270 GLY A N 1
ATOM 2123 C CA . GLY A 1 270 ? -2.047 -29.874 7.973 1.00 31.55 270 GLY A CA 1
ATOM 2124 C C . GLY A 1 270 ? -0.993 -30.478 7.064 1.00 31.55 270 GLY A C 1
ATOM 2125 O O . GLY A 1 270 ? -0.717 -29.874 6.002 1.00 31.55 270 GLY A O 1
#

Secondary structure (DSSP, 8-state):
--HHHHHHHHHHHHHHHHHS-TT-------STT---B---SS-HHHHHHHHHHTTSHHHHIIIIIS--HHHHHHHS-S-TTS-HHHHHHHHHHHHHSSTT----TT----B--HHHHHHHSTT-TTTTSSS---HHHHHHHHHHHHHHHSTT-TTT-TTGGG-EEEEEEEE-TTS-EEEEEEEES-------GGG-TTHHHHHHHHHHHHHHHHTTPPPPGGG-------HHHHHHHHHS-EEEEEEEETTTTEEEEEEEEEEE------

Mean predicted aligned error: 8.66 Å

Organism: Zea mays (NCBI:txid4577)

Nearest PDB structures (foldseek):
  3ihp-assembly1_A  TM=9.100E-01  e=6.953E-24  Homo sapiens
  3ihp-assembly2_B  TM=9.065E-01  e=1.314E-23  Homo sapiens
  3mhs-assembly1_A  TM=6.848E-01  e=5.854E-10  Saccharomyces cerevisiae
  4zux-assembly2_j  TM=6.711E-01  e=1.172E-09  Saccharomyces cerevisiae S288C
  3mhh-assembly1_A  TM=6.036E-01  e=1.626E-06  Saccharomyces cerevisiae

Solvent-accessible surface area (backbone atoms only — not comparable to full-atom values): 15814 Å² total; per-residue (Å²): 133,52,73,68,52,50,51,49,50,42,62,54,60,60,46,53,57,67,70,38,63,79,93,53,88,74,83,88,69,63,26,61,64,42,33,49,68,37,79,76,57,58,37,58,46,57,45,56,50,52,55,55,48,62,70,36,66,50,41,35,40,56,25,42,74,77,30,49,70,70,60,38,59,72,71,38,60,100,57,49,69,70,33,59,68,40,32,48,26,52,47,37,47,49,30,44,64,17,83,59,14,58,91,48,97,88,54,71,77,32,51,75,59,59,58,39,52,55,41,75,23,57,94,37,85,69,68,63,47,72,57,78,66,63,48,66,62,50,48,55,50,50,50,55,52,53,48,70,75,41,72,92,40,69,88,72,37,56,63,64,83,48,60,46,44,38,36,35,40,39,35,40,85,87,71,52,73,49,79,47,78,46,78,43,71,71,90,85,65,60,78,57,71,90,59,31,77,47,54,70,60,43,50,55,44,51,54,52,49,53,56,32,52,75,73,74,42,81,81,56,79,90,72,65,71,72,85,47,56,55,68,67,56,20,54,47,61,53,49,33,82,42,81,41,70,76,38,75,35,85,89,76,74,41,69,40,62,30,41,33,33,40,42,72,58,76,74,79,85,120

Foldseek 3Di:
DDPVVVVVCCVVVVVPCVPPVNPDDDDADAFFQSFAEADPFLCVLVRVVLSVQLVDDLLCVQQPVVDDLVNLVVPAPPDLLQQLSNLSNVVSCQRGGRPQGDDDPVGGNGDHSVSNLCNLCPPPPPSVDSDNDDSVVSVVSVLVVQCVSPDPDLSNRSLNVQKFKKWKWKADPVRDIDIDIDIDSDDDFDQPLVQFPCVVLVVVLVVVQVVCVVVVHHDDPVSDDDGHHDPVVRVCVQQDWDWDFQDQDPVVNGTGIIIMGMDTDPDPPD